Protein AF-A0A845ZPK6-F1 (afdb_monomer)

Radius of gyration: 21.04 Å; Cα contacts (8 Å, |Δi|>4): 522; chains: 1; bounding box: 52×57×60 Å

Sequence (314 aa):
VNDLKNRFNIPNIYIHIGDADALSLKVPEEQSRHGHYQPMGLFSKYDQLLTRHQTKGRQLPYLASGGYELRQGAQGGDLPADDDLSVLANKIDMKVRRIISKVDPRAPYFPEPNTLIKYEALLKNPTDPNSGLKNRLFGIKGGEGRELMKNVLGGLRGDLKEYAFFKPKAAIATSTAGGGERLKARPLPNYNPREKQLILRRNIPPNILRSALRKVLTSAQSHAHPRGWITQVGMGLGLDWYGVQQIYQQQVNNSGNAEIRKVLNDLLPNFNQGRPRRITNAQRGLVERMAQSTITAIESFLAELEQIIIKKAQ

Mean predicted aligned error: 7.23 Å

Solvent-accessible surface area (backbone atoms only — not comparable to full-atom values): 16953 Å² total; per-residue (Å²): 105,70,63,56,27,68,76,66,72,44,92,75,59,69,48,72,38,71,41,88,34,45,74,40,61,48,23,71,62,53,72,40,101,80,72,53,69,56,84,38,48,40,66,64,46,47,50,54,55,50,49,59,33,47,79,67,76,40,66,75,46,38,32,44,21,17,42,65,40,68,34,40,37,88,74,78,34,64,37,60,79,80,48,60,55,24,40,50,26,40,53,45,20,52,50,35,39,38,51,31,16,73,77,42,41,57,25,34,79,51,48,53,48,31,28,34,32,26,52,48,46,47,24,67,40,60,89,40,92,84,40,58,67,48,82,74,51,54,47,74,72,101,42,24,45,50,37,30,50,47,66,51,52,68,82,62,82,78,74,54,61,47,37,22,50,56,42,67,81,47,13,24,38,34,26,58,91,27,60,37,51,37,38,44,30,65,80,80,78,88,71,53,77,70,56,26,56,34,30,75,70,73,48,67,52,66,69,57,54,39,52,53,52,46,30,32,34,63,16,42,94,32,52,48,14,57,51,40,45,37,51,32,39,12,60,43,68,73,46,41,50,39,66,44,41,53,48,39,51,53,46,40,71,67,45,88,48,68,59,57,30,51,49,49,62,75,49,45,70,84,66,91,77,54,79,81,62,82,74,46,72,70,57,48,55,50,52,45,53,42,37,46,53,40,53,54,54,56,60,73,43,46,68,59,52,51,49,53,55,38,63,72,54,109

Secondary structure (DSSP, 8-state):
-HHHHHHHT-S--EEEEP-TT--BSBPPPPBPTTS-B---BHHHHHHHHHHHHHTTTPPPPSEEE--EE--BGGGT-SB-TT-HHHHHHHHHHHHHHHHHHHH-TTSSPPPGGGEEEEGGGGBSSTT-TTSPBPS--S-SSTTHHHHHHHHHHTT--S-GGGTEEE-GGG-EE--TTTTGGGGPPPPPPPPPHHHHHHHHTT---HHHHHHHHHHHHTSTT-TTSTTHHHHHHHHHHT--HHHHHHHHHHHHHH-S-HHHHHHHHHHS------------HHHHHHHHHHHHHHHHHHHTTHHHHHHHHHHHH-

pLDDT: mean 83.05, std 11.74, range [48.53, 97.0]

Nearest PDB structures (foldseek):
  3bp9-assembly4_Y  TM=2.704E-01  e=9.711E+00  Murine leukemia virus

Structure (mmCIF, N/CA/C/O backbone):
data_AF-A0A845ZPK6-F1
#
_entry.id   AF-A0A845ZPK6-F1
#
loop_
_atom_site.group_PDB
_atom_site.id
_atom_site.type_symbol
_atom_site.label_atom_id
_atom_site.label_alt_id
_atom_site.label_comp_id
_atom_site.label_asym_id
_atom_site.label_entity_id
_atom_site.label_seq_id
_atom_site.pdbx_PDB_ins_code
_atom_site.Cartn_x
_atom_site.Cartn_y
_atom_site.Cartn_z
_atom_site.occupancy
_atom_site.B_iso_or_equiv
_atom_site.auth_seq_id
_atom_site.auth_comp_id
_atom_site.auth_asym_id
_atom_site.auth_atom_id
_atom_site.pdbx_PDB_model_num
ATOM 1 N N . VAL A 1 1 ? -28.082 -6.453 18.516 1.00 70.25 1 VAL A N 1
ATOM 2 C CA . VAL A 1 1 ? -26.690 -6.914 18.760 1.00 70.25 1 VAL A CA 1
ATOM 3 C C . VAL A 1 1 ? -26.568 -7.697 20.057 1.00 70.25 1 VAL A C 1
ATOM 5 O O . VAL A 1 1 ? -26.164 -8.845 19.978 1.00 70.25 1 VAL A O 1
ATOM 8 N N . ASN A 1 2 ? -26.954 -7.142 21.213 1.00 74.12 2 ASN A N 1
ATOM 9 C CA . ASN A 1 2 ? -26.917 -7.884 22.487 1.00 74.12 2 ASN A CA 1
ATOM 10 C C . ASN A 1 2 ? -27.756 -9.172 22.444 1.00 74.12 2 ASN A C 1
ATOM 12 O O . ASN A 1 2 ? -27.282 -10.212 22.878 1.00 74.12 2 ASN A O 1
ATOM 16 N N . ASP A 1 3 ? -28.928 -9.127 21.806 1.00 80.06 3 ASP A N 1
ATOM 17 C CA . ASP A 1 3 ? -29.729 -10.326 21.529 1.00 80.06 3 ASP A CA 1
ATOM 18 C C . ASP A 1 3 ? -28.948 -11.395 20.740 1.00 80.06 3 ASP A C 1
ATOM 20 O O . ASP A 1 3 ? -28.842 -12.530 21.183 1.00 80.06 3 ASP A O 1
ATOM 24 N N . LEU A 1 4 ? -28.287 -11.021 19.635 1.00 77.50 4 LEU A N 1
ATOM 25 C CA . LEU A 1 4 ? -27.451 -11.942 18.849 1.00 77.50 4 LEU A CA 1
ATOM 26 C C . LEU A 1 4 ? -26.288 -12.523 19.666 1.00 77.50 4 LEU A C 1
ATOM 28 O O . LEU A 1 4 ? -26.021 -13.720 19.578 1.00 77.50 4 LEU A O 1
ATOM 32 N N . LYS A 1 5 ? -25.602 -11.695 20.467 1.00 79.38 5 LYS A N 1
ATOM 33 C CA . LYS A 1 5 ? -24.510 -12.158 21.337 1.00 79.38 5 LYS A CA 1
ATOM 34 C C . LYS A 1 5 ? -25.004 -13.198 22.336 1.00 79.38 5 LYS A C 1
ATOM 36 O O . LYS A 1 5 ? -24.368 -14.235 22.474 1.00 79.38 5 LYS A O 1
ATOM 41 N N . ASN A 1 6 ? -26.140 -12.936 22.977 1.00 80.12 6 ASN A N 1
ATOM 42 C CA . ASN A 1 6 ? -26.716 -13.818 23.988 1.00 80.12 6 ASN A CA 1
ATOM 43 C C . ASN A 1 6 ? -27.273 -15.102 23.364 1.00 80.12 6 ASN A C 1
ATOM 45 O O . ASN A 1 6 ? -27.004 -16.194 23.853 1.00 80.12 6 ASN A O 1
ATOM 49 N N . ARG A 1 7 ? -28.003 -14.982 22.251 1.00 83.25 7 ARG A N 1
ATOM 50 C CA . ARG A 1 7 ? -28.668 -16.099 21.573 1.00 83.25 7 ARG A CA 1
ATOM 51 C C . ARG A 1 7 ? -27.691 -17.087 20.939 1.00 83.25 7 ARG A C 1
ATOM 53 O O . ARG A 1 7 ? -27.973 -18.279 20.915 1.00 83.25 7 ARG A O 1
ATOM 60 N N . PHE A 1 8 ? -26.565 -16.599 20.424 1.00 79.88 8 PHE A N 1
ATOM 61 C CA . PHE A 1 8 ? -25.584 -17.420 19.706 1.00 79.88 8 PHE A CA 1
ATOM 62 C C . PHE A 1 8 ? -24.245 -17.561 20.440 1.00 79.88 8 PHE A C 1
ATOM 64 O O . PHE A 1 8 ? -23.306 -18.127 19.886 1.00 79.88 8 PHE A O 1
ATOM 71 N N . ASN A 1 9 ? -24.141 -17.042 21.669 1.00 79.69 9 ASN A N 1
ATOM 72 C CA . ASN A 1 9 ? -22.907 -17.005 22.458 1.00 79.69 9 ASN A CA 1
ATOM 73 C C . ASN A 1 9 ? -21.705 -16.433 21.670 1.00 79.69 9 ASN A C 1
ATOM 75 O O . ASN A 1 9 ? -20.596 -16.967 21.706 1.00 79.69 9 ASN A O 1
ATOM 79 N N . ILE A 1 10 ? -21.936 -15.358 20.904 1.00 77.94 10 ILE A N 1
ATOM 80 C CA . ILE A 1 10 ? -20.910 -14.733 20.055 1.00 77.94 10 ILE A CA 1
ATOM 81 C C . ILE A 1 10 ? -20.218 -13.619 20.853 1.00 77.94 10 ILE A C 1
ATOM 83 O O . ILE A 1 10 ? -20.828 -12.574 21.094 1.00 77.94 10 ILE A O 1
ATOM 87 N N . PRO A 1 11 ? -18.934 -13.769 21.231 1.00 75.00 11 PRO A N 1
ATOM 88 C CA . PRO A 1 11 ? -18.263 -12.800 22.097 1.00 75.00 11 PRO A CA 1
ATOM 89 C C . PRO A 1 11 ? -17.943 -11.484 21.376 1.00 75.00 11 PRO A C 1
ATOM 91 O O . PRO A 1 11 ? -17.911 -10.421 21.996 1.00 75.00 11 PRO A O 1
ATOM 94 N N . ASN A 1 12 ? -17.714 -11.533 20.059 1.00 84.19 12 ASN A N 1
ATOM 95 C CA . ASN A 1 12 ? -17.314 -10.378 19.260 1.00 84.19 12 ASN A CA 1
ATOM 96 C C . ASN A 1 12 ? -18.072 -10.356 17.937 1.00 84.19 12 ASN A C 1
ATOM 98 O O . ASN A 1 12 ? -18.095 -11.351 17.220 1.00 84.19 12 ASN A O 1
ATOM 102 N N . ILE A 1 13 ? -18.641 -9.201 17.603 1.00 88.25 13 ILE A N 1
ATOM 103 C CA . ILE A 1 13 ? -19.344 -8.987 16.340 1.00 88.25 13 ILE A CA 1
ATOM 104 C C . ILE A 1 13 ? -18.558 -7.967 15.530 1.00 88.25 13 ILE A C 1
ATOM 106 O O . ILE A 1 13 ? -18.196 -6.902 16.036 1.00 88.25 13 ILE A O 1
ATOM 110 N N . TYR A 1 14 ? -18.312 -8.304 14.270 1.00 91.06 14 TYR A N 1
ATOM 111 C CA . TYR A 1 14 ? -17.697 -7.410 13.305 1.00 91.06 14 TYR A CA 1
ATOM 112 C C . TYR A 1 14 ? -18.669 -7.118 12.173 1.00 91.06 14 TYR A C 1
ATOM 114 O O . TYR A 1 14 ? -19.384 -8.002 11.707 1.00 91.06 14 TYR A O 1
ATOM 122 N N . ILE A 1 15 ? -18.661 -5.870 11.727 1.00 89.31 15 ILE A N 1
ATOM 123 C CA . ILE A 1 15 ? -19.363 -5.414 10.537 1.00 89.31 15 ILE A CA 1
ATOM 124 C C . ILE A 1 15 ? -18.332 -5.329 9.422 1.00 89.31 15 ILE A C 1
ATOM 126 O O . ILE A 1 15 ? -17.343 -4.609 9.546 1.00 89.31 15 ILE A O 1
ATOM 130 N N . HIS A 1 16 ? -18.549 -6.085 8.352 1.00 88.75 16 HIS A N 1
ATOM 131 C CA . HIS A 1 16 ? -17.761 -5.967 7.136 1.00 88.75 16 HIS A CA 1
ATOM 132 C C . HIS A 1 16 ? -18.385 -4.908 6.234 1.00 88.75 16 HIS A C 1
ATOM 134 O O . HIS A 1 16 ? -19.573 -4.984 5.923 1.00 88.75 16 HIS A O 1
ATOM 140 N N . ILE A 1 17 ? -17.582 -3.942 5.808 1.00 83.25 17 ILE A N 1
ATOM 141 C CA . ILE A 1 17 ? -17.983 -2.993 4.780 1.00 83.25 17 ILE A CA 1
ATOM 142 C C . ILE A 1 17 ? -17.624 -3.608 3.435 1.00 83.25 17 ILE A C 1
ATOM 144 O O . ILE A 1 17 ? -16.481 -3.991 3.200 1.00 83.25 17 ILE A O 1
ATOM 148 N N . GLY A 1 18 ? -18.640 -3.756 2.593 1.00 72.56 18 GLY A N 1
ATOM 149 C CA . GLY A 1 18 ? -18.492 -4.067 1.179 1.00 72.56 18 GLY A CA 1
ATOM 150 C C . GLY A 1 18 ? -18.673 -2.801 0.344 1.00 72.56 18 GLY A C 1
ATOM 151 O O . GLY A 1 18 ? -19.276 -1.835 0.801 1.00 72.56 18 GLY A O 1
ATOM 152 N N . ASP A 1 19 ? -18.190 -2.845 -0.887 1.00 68.75 19 ASP A N 1
ATOM 153 C CA . ASP A 1 19 ? -18.478 -1.880 -1.950 1.00 68.75 19 ASP A CA 1
ATOM 154 C C . ASP A 1 19 ? -18.757 -2.695 -3.225 1.00 68.75 19 ASP A C 1
ATOM 156 O O . ASP A 1 19 ? -18.334 -3.853 -3.317 1.00 68.75 19 ASP A O 1
ATOM 160 N N . ALA A 1 20 ? -19.453 -2.114 -4.201 1.00 63.03 20 ALA A N 1
ATOM 161 C CA . ALA A 1 20 ? -19.720 -2.720 -5.508 1.00 63.03 20 ALA A CA 1
ATOM 162 C C . ALA A 1 20 ? -18.426 -3.122 -6.246 1.00 63.03 20 ALA A C 1
ATOM 164 O O . ALA A 1 20 ? -18.434 -4.014 -7.092 1.00 63.03 20 ALA A O 1
ATOM 165 N N . ASP A 1 21 ? -17.308 -2.504 -5.861 1.00 61.50 21 ASP A N 1
ATOM 166 C CA . ASP A 1 21 ? -15.952 -2.786 -6.324 1.00 61.50 21 ASP A CA 1
ATOM 167 C C . ASP A 1 21 ? -15.441 -4.205 -5.929 1.00 61.50 21 ASP A C 1
ATOM 169 O O . ASP A 1 21 ? -14.482 -4.721 -6.519 1.00 61.50 21 ASP A O 1
ATOM 173 N N . ALA A 1 22 ? -16.078 -4.877 -4.956 1.00 64.88 22 ALA A N 1
ATOM 174 C CA . ALA A 1 22 ? -15.781 -6.260 -4.569 1.00 64.88 22 ALA A CA 1
ATOM 175 C C . ALA A 1 22 ? -16.461 -7.278 -5.497 1.00 64.88 22 ALA A C 1
ATOM 177 O O . ALA A 1 22 ? -17.652 -7.554 -5.377 1.00 64.88 22 ALA A O 1
ATOM 178 N N . LEU A 1 23 ? -15.687 -7.936 -6.361 1.00 61.81 23 LEU A N 1
ATOM 179 C CA . LEU A 1 23 ? -16.217 -8.997 -7.229 1.00 61.81 23 LEU A CA 1
ATOM 180 C C . LEU A 1 23 ? -16.515 -10.304 -6.503 1.00 61.81 23 LEU A C 1
ATOM 182 O O . LEU A 1 23 ? -17.356 -11.099 -6.918 1.00 61.81 23 LEU A O 1
ATOM 186 N N . SER A 1 24 ? -15.691 -10.609 -5.507 1.00 67.75 24 SER A N 1
ATOM 187 C CA . SER A 1 24 ? -15.631 -11.937 -4.930 1.00 67.75 24 SER A CA 1
ATOM 188 C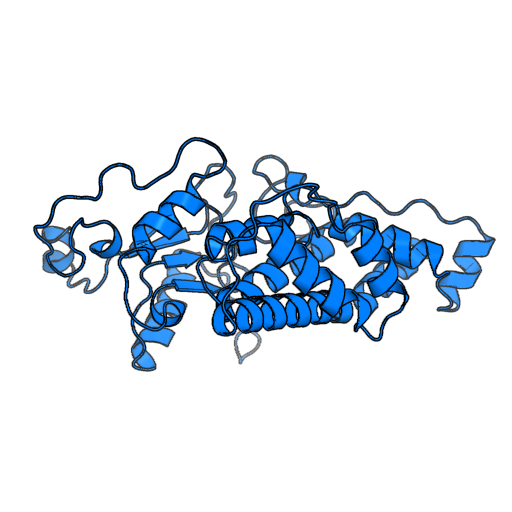 C . SER A 1 24 ? -15.125 -11.852 -3.511 1.00 67.75 24 SER A C 1
ATOM 190 O O . SER A 1 24 ? -14.054 -11.311 -3.248 1.00 67.75 24 SER A O 1
ATOM 192 N N . LEU A 1 25 ? -15.857 -12.489 -2.605 1.00 75.50 25 LEU A N 1
ATOM 193 C CA . LEU A 1 25 ? -15.409 -12.712 -1.236 1.00 75.50 25 LEU A CA 1
ATOM 194 C C . LEU A 1 25 ? -14.426 -13.896 -1.150 1.00 75.50 25 LEU A C 1
ATOM 196 O O . LEU A 1 25 ? -14.210 -14.431 -0.068 1.00 75.50 25 LEU A O 1
ATOM 200 N N . LYS A 1 26 ? -13.839 -14.348 -2.269 1.00 73.44 26 LYS A N 1
ATOM 201 C CA . LYS A 1 26 ? -12.739 -15.323 -2.266 1.00 73.44 26 LYS A CA 1
ATOM 202 C C . LYS A 1 26 ? -11.418 -14.612 -2.001 1.00 73.44 26 LYS A C 1
ATOM 204 O O . LYS A 1 26 ? -11.021 -13.729 -2.767 1.00 73.44 26 LYS A O 1
ATOM 209 N N . VAL A 1 27 ? -10.710 -15.065 -0.973 1.00 73.25 27 VAL A N 1
ATOM 210 C CA . VAL A 1 27 ? -9.337 -14.628 -0.684 1.00 73.25 27 VAL A CA 1
ATOM 211 C C . VAL A 1 27 ? -8.317 -15.513 -1.415 1.00 73.25 27 VAL A C 1
ATOM 213 O O . VAL A 1 27 ? -8.675 -16.614 -1.841 1.00 73.25 27 VAL A O 1
ATOM 216 N N . PRO A 1 28 ? -7.056 -15.068 -1.565 1.00 66.31 28 PRO A N 1
ATOM 217 C CA . PRO A 1 28 ? -5.994 -15.861 -2.173 1.00 66.31 28 PRO A CA 1
ATOM 218 C C . PRO A 1 28 ? -5.822 -17.205 -1.479 1.00 66.31 28 PRO A C 1
ATOM 220 O O . PRO A 1 28 ? -5.850 -17.295 -0.245 1.00 66.31 28 PRO A O 1
ATOM 223 N N . GLU A 1 29 ? -5.621 -18.247 -2.280 1.00 63.72 29 GLU A N 1
ATOM 224 C CA . GLU A 1 29 ? -5.327 -19.576 -1.766 1.00 63.72 29 GLU A CA 1
ATOM 225 C C . GLU A 1 29 ? -3.949 -19.553 -1.094 1.00 63.72 29 GLU A C 1
ATOM 227 O O . GLU A 1 29 ? -2.938 -19.200 -1.701 1.00 63.72 29 GLU A O 1
ATOM 232 N N . GLU A 1 30 ? -3.890 -19.911 0.187 1.00 57.06 30 GLU A N 1
ATOM 233 C CA . GLU A 1 30 ? -2.611 -20.166 0.843 1.00 57.06 30 GLU A CA 1
ATOM 234 C C . GLU A 1 30 ? -2.288 -21.650 0.692 1.00 57.06 30 GLU A C 1
ATOM 236 O O . GLU A 1 30 ? -3.121 -22.494 1.028 1.00 57.06 30 GLU A O 1
ATOM 241 N N . GLN A 1 31 ? -1.064 -21.970 0.254 1.00 50.81 31 GLN A N 1
ATOM 242 C CA . GLN A 1 31 ? -0.532 -23.320 0.430 1.00 50.81 31 GLN A CA 1
ATOM 243 C C . GLN A 1 31 ? -0.667 -23.691 1.904 1.00 50.81 31 GLN A C 1
ATOM 245 O O . GLN A 1 31 ? -0.095 -23.030 2.782 1.00 50.81 31 GLN A O 1
ATOM 250 N N . SER A 1 32 ? -1.422 -24.750 2.195 1.00 53.09 32 SER A N 1
ATOM 251 C CA . SER A 1 32 ? -1.327 -25.366 3.510 1.00 53.09 32 SER A CA 1
ATOM 252 C C . SER A 1 32 ? 0.100 -25.879 3.715 1.00 53.09 32 SER A C 1
ATOM 254 O O . SER A 1 32 ? 0.830 -26.161 2.762 1.00 53.09 32 SER A O 1
ATOM 256 N N . ARG A 1 33 ? 0.500 -26.064 4.978 1.00 50.22 33 ARG A N 1
ATOM 257 C CA . ARG A 1 33 ? 1.786 -26.694 5.331 1.00 50.22 33 ARG A CA 1
ATOM 258 C C . ARG A 1 33 ? 1.960 -28.108 4.745 1.00 50.22 33 ARG A C 1
ATOM 260 O O . ARG A 1 33 ? 3.050 -28.655 4.838 1.00 50.22 33 ARG A O 1
ATOM 267 N N . HIS A 1 34 ? 0.909 -28.681 4.155 1.00 54.69 34 HIS A N 1
ATOM 268 C CA . HIS A 1 34 ? 0.877 -30.015 3.558 1.00 54.69 34 HIS A CA 1
ATOM 269 C C . HIS A 1 34 ? 0.594 -29.986 2.046 1.00 54.69 34 HIS A C 1
ATOM 271 O O . HIS A 1 34 ? 0.178 -30.987 1.482 1.00 54.69 34 HIS A O 1
ATOM 277 N N . GLY A 1 35 ? 0.787 -28.843 1.377 1.00 49.97 35 GLY A N 1
ATOM 278 C CA . GLY A 1 35 ? 0.703 -28.740 -0.086 1.00 49.97 35 GLY A CA 1
ATOM 279 C C . GLY A 1 35 ? -0.714 -28.692 -0.669 1.00 49.97 35 GLY A C 1
ATOM 280 O O . GLY A 1 35 ? -0.871 -28.381 -1.845 1.00 49.97 35 GLY A O 1
ATOM 281 N N . HIS A 1 36 ? -1.758 -28.918 0.132 1.00 48.53 36 HIS A N 1
ATOM 282 C CA . HIS A 1 36 ? -3.141 -28.740 -0.311 1.00 48.53 36 HIS A CA 1
ATOM 283 C C . HIS A 1 36 ? -3.535 -27.261 -0.283 1.00 48.53 36 HIS A C 1
ATOM 285 O O . HIS A 1 36 ? -3.403 -26.602 0.754 1.00 48.53 36 HIS A O 1
ATOM 291 N N . TYR A 1 37 ? -4.027 -26.750 -1.407 1.00 55.56 37 TYR A N 1
ATOM 292 C CA . TYR A 1 37 ? -4.671 -25.445 -1.499 1.00 55.56 37 TYR A CA 1
ATOM 293 C C . TYR A 1 37 ? -6.155 -25.621 -1.182 1.00 55.56 37 TYR A C 1
ATOM 295 O O . TYR A 1 37 ? -6.816 -26.490 -1.745 1.00 55.56 37 TYR A O 1
ATOM 303 N N . GLN A 1 38 ? -6.673 -24.835 -0.243 1.00 56.75 38 GLN A N 1
ATOM 304 C CA . GLN A 1 38 ? -8.101 -24.801 0.061 1.00 56.75 38 GLN A CA 1
ATOM 305 C C . GLN A 1 38 ? -8.572 -23.362 -0.151 1.00 56.75 38 GLN A C 1
ATOM 307 O O . GLN A 1 38 ? -8.114 -22.474 0.582 1.00 56.75 38 GLN A O 1
ATOM 312 N N . PRO A 1 39 ? -9.441 -23.096 -1.143 1.00 57.91 39 PRO A N 1
ATOM 313 C CA . PRO A 1 39 ? -10.023 -21.776 -1.300 1.00 57.91 39 PRO A CA 1
ATOM 314 C C . PRO A 1 39 ? -10.799 -21.421 -0.033 1.00 57.91 39 PRO A C 1
ATOM 316 O O . PRO A 1 39 ? -11.630 -22.186 0.453 1.00 57.91 39 PRO A O 1
ATOM 319 N N . MET A 1 40 ? -10.508 -20.248 0.521 1.00 71.44 40 MET A N 1
ATOM 320 C CA . MET A 1 40 ? -11.168 -19.747 1.720 1.00 71.44 40 MET A CA 1
ATOM 321 C C . MET A 1 40 ? -12.093 -18.583 1.374 1.00 71.44 40 MET A C 1
ATOM 323 O O . MET A 1 40 ? -11.741 -17.696 0.593 1.00 71.44 40 MET A O 1
ATOM 327 N N . GLY A 1 41 ? -13.268 -18.559 2.000 1.00 81.00 41 GLY A N 1
ATOM 328 C CA . GLY A 1 41 ? -14.107 -17.365 2.029 1.00 81.00 41 GLY A CA 1
ATOM 329 C C . GLY A 1 41 ? -13.482 -16.272 2.902 1.00 81.00 41 GLY A C 1
ATOM 330 O O . GLY A 1 41 ? -12.777 -16.558 3.873 1.00 81.00 41 GLY A O 1
ATOM 331 N N . LEU A 1 42 ? -13.765 -15.014 2.571 1.00 85.50 42 LEU A N 1
ATOM 332 C CA . LEU A 1 42 ? -13.269 -13.822 3.256 1.00 85.50 42 LEU A CA 1
ATOM 333 C C . LEU A 1 42 ? -13.522 -13.868 4.759 1.00 85.50 42 LEU A C 1
ATOM 335 O O . LEU A 1 42 ? -12.602 -13.664 5.549 1.00 85.50 42 LEU A O 1
ATOM 339 N N . PHE A 1 43 ? -14.754 -14.185 5.155 1.00 87.62 43 PHE A N 1
ATOM 340 C CA . PHE A 1 43 ? -15.139 -14.217 6.563 1.00 87.62 43 PHE A CA 1
ATOM 341 C C . PHE A 1 43 ? -14.378 -15.300 7.325 1.00 87.62 43 PHE A C 1
ATOM 343 O O . PHE A 1 43 ? -13.732 -14.990 8.319 1.00 87.62 43 PHE A O 1
ATOM 350 N N . SER A 1 44 ? -14.283 -16.515 6.774 1.00 86.38 44 SER A N 1
ATOM 351 C CA . SER A 1 44 ? -13.457 -17.580 7.355 1.00 86.38 44 SER A CA 1
ATOM 352 C C . SER A 1 44 ? -11.984 -17.173 7.472 1.00 86.38 44 SER A C 1
ATOM 354 O O . SER A 1 44 ? -11.291 -17.571 8.411 1.00 86.38 44 SER A O 1
ATOM 356 N N . LYS A 1 45 ? -11.474 -16.370 6.528 1.00 87.06 45 LYS A N 1
ATOM 357 C CA . LYS A 1 45 ? -10.102 -15.861 6.595 1.00 87.06 45 LYS A CA 1
ATOM 358 C C . LYS A 1 45 ? -9.920 -14.865 7.731 1.00 87.06 45 LYS A C 1
ATOM 360 O O . LYS A 1 45 ? -8.920 -14.940 8.449 1.00 87.06 45 LYS A O 1
ATOM 365 N N . TYR A 1 46 ? -10.863 -13.946 7.901 1.00 89.31 46 TYR A N 1
ATOM 366 C CA . TYR A 1 46 ? -10.839 -13.010 9.013 1.00 89.31 46 TYR A CA 1
ATOM 367 C C . TYR A 1 46 ? -11.009 -13.705 10.354 1.00 89.31 46 TYR A C 1
ATOM 369 O O . TYR A 1 46 ? -10.225 -13.406 11.252 1.00 89.31 46 TYR A O 1
ATOM 377 N N . ASP A 1 47 ? -11.901 -14.688 10.463 1.00 89.06 47 ASP A N 1
ATOM 378 C CA . ASP A 1 47 ? -12.047 -15.506 11.667 1.00 89.06 47 ASP A CA 1
ATOM 379 C C . ASP A 1 47 ? -10.705 -16.132 12.049 1.00 89.06 47 ASP A C 1
ATOM 381 O O . ASP A 1 47 ? -10.214 -15.918 13.155 1.00 89.06 47 ASP A O 1
ATOM 385 N N . GLN A 1 48 ? -10.006 -16.775 11.105 1.00 87.94 48 GLN A N 1
ATOM 386 C CA . GLN A 1 48 ? -8.666 -17.311 11.367 1.00 87.94 48 GLN A CA 1
ATOM 387 C C . GLN A 1 48 ? -7.658 -16.241 11.815 1.00 87.94 48 GLN A C 1
ATOM 389 O O . GLN A 1 48 ? -6.818 -16.503 12.682 1.00 87.94 48 GLN A O 1
ATOM 394 N N . LEU A 1 49 ? -7.673 -15.048 11.212 1.00 88.06 49 LEU A N 1
ATOM 395 C CA . LEU A 1 49 ? -6.760 -13.964 11.589 1.00 88.06 49 LEU A CA 1
ATOM 396 C C . LEU A 1 49 ? -7.057 -13.430 12.997 1.00 88.06 49 LEU A C 1
ATOM 398 O O . LEU A 1 49 ? -6.112 -13.187 13.754 1.00 88.06 49 LEU A O 1
ATOM 402 N N . LEU A 1 50 ? -8.336 -13.275 13.338 1.00 89.25 50 LEU A N 1
ATOM 403 C CA . LEU A 1 50 ? -8.814 -12.803 14.635 1.00 89.25 50 LEU A CA 1
ATOM 404 C C . LEU A 1 50 ? -8.557 -13.847 15.726 1.00 89.25 50 LEU A C 1
ATOM 406 O O . LEU A 1 50 ? -7.952 -13.505 16.742 1.00 89.25 50 LEU A O 1
ATOM 410 N N . THR A 1 51 ? -8.870 -15.125 15.485 1.00 88.81 51 THR A N 1
ATOM 411 C CA . THR A 1 51 ? -8.525 -16.234 16.389 1.00 88.81 51 THR A CA 1
ATOM 412 C C . THR A 1 51 ? -7.025 -16.259 16.655 1.00 88.81 51 THR A C 1
ATOM 414 O O . THR A 1 51 ? -6.613 -16.278 17.808 1.00 88.81 51 THR A O 1
ATOM 417 N N . ARG A 1 52 ? -6.179 -16.149 15.620 1.00 86.25 52 ARG A N 1
ATOM 418 C CA . ARG A 1 52 ? -4.714 -16.088 15.797 1.00 86.25 52 ARG A CA 1
ATOM 419 C C . ARG A 1 52 ? -4.238 -14.869 16.593 1.00 86.25 52 ARG A C 1
ATOM 421 O O . ARG A 1 52 ? -3.136 -14.914 17.137 1.00 86.25 52 ARG A O 1
ATOM 428 N N . HIS A 1 53 ? -4.970 -13.752 16.591 1.00 87.06 53 HIS A N 1
ATOM 429 C CA . HIS A 1 53 ? -4.666 -12.608 17.464 1.00 87.06 53 HIS A CA 1
ATOM 430 C C . HIS A 1 53 ? -5.045 -12.917 18.907 1.00 87.06 53 HIS A C 1
ATOM 432 O O . HIS A 1 53 ? -4.203 -12.772 19.793 1.00 87.06 53 HIS A O 1
ATOM 438 N N . GLN A 1 54 ? -6.252 -13.433 19.116 1.00 86.50 54 GLN A N 1
ATOM 439 C CA . GLN A 1 54 ? -6.758 -13.786 20.435 1.00 86.50 54 GLN A CA 1
ATOM 440 C C . GLN A 1 54 ? -5.915 -14.875 21.113 1.00 86.50 54 GLN A C 1
ATOM 442 O O . GLN A 1 54 ? -5.520 -14.707 22.261 1.00 86.50 54 GLN A O 1
ATOM 447 N N . THR A 1 55 ? -5.538 -15.946 20.404 1.00 87.88 55 THR A N 1
ATOM 448 C CA . THR A 1 55 ? -4.701 -17.033 20.956 1.00 87.88 55 THR A CA 1
ATOM 449 C C . THR A 1 55 ? -3.293 -16.575 21.333 1.00 87.88 55 THR A C 1
ATOM 451 O O . THR A 1 55 ? -2.597 -17.265 22.066 1.00 87.88 55 THR A O 1
ATOM 454 N N . LYS A 1 56 ? -2.843 -15.426 20.817 1.00 88.31 56 LYS A N 1
ATOM 455 C CA . LYS A 1 56 ? -1.565 -14.802 21.185 1.00 88.31 56 LYS A CA 1
ATOM 456 C C . LYS A 1 56 ? -1.706 -13.796 22.331 1.00 88.31 56 LYS A C 1
ATOM 458 O O . LYS A 1 56 ? -0.777 -13.029 22.557 1.00 88.31 56 LYS A O 1
ATOM 463 N N . GLY A 1 57 ? -2.866 -13.747 22.989 1.00 84.38 57 GLY A N 1
ATOM 464 C CA . GLY A 1 57 ? -3.158 -12.792 24.058 1.00 84.38 57 GLY A CA 1
ATOM 465 C C . GLY A 1 57 ? -3.204 -11.339 23.585 1.00 84.38 57 GLY A C 1
ATOM 466 O O . GLY A 1 57 ? -3.014 -10.434 24.388 1.00 84.38 57 GLY A O 1
ATOM 467 N N . ARG A 1 58 ? -3.402 -11.093 22.282 1.00 85.50 58 ARG A N 1
ATOM 468 C CA . ARG A 1 58 ? -3.435 -9.733 21.733 1.00 85.50 58 ARG A CA 1
ATOM 469 C C . ARG A 1 58 ? -4.849 -9.179 21.756 1.00 85.50 58 ARG A C 1
ATOM 471 O O . ARG A 1 58 ? -5.809 -9.913 21.516 1.00 85.50 58 ARG A O 1
ATOM 478 N N . GLN A 1 59 ? -4.945 -7.865 21.934 1.00 85.25 59 GLN A N 1
ATOM 479 C CA . GLN A 1 59 ? -6.186 -7.133 21.736 1.00 85.25 59 GLN A CA 1
ATOM 480 C C . GLN A 1 59 ? -6.754 -7.414 20.338 1.00 85.25 59 GLN A C 1
ATOM 482 O O . GLN A 1 59 ? -6.038 -7.423 19.330 1.00 85.25 59 GLN A O 1
ATOM 487 N N . LEU A 1 60 ? -8.060 -7.666 20.290 1.00 89.31 60 LEU A N 1
ATOM 488 C CA . LEU A 1 60 ? -8.778 -7.795 19.033 1.00 89.31 60 LEU A CA 1
ATOM 489 C C . LEU A 1 60 ? -8.921 -6.411 18.378 1.00 89.31 60 LEU A C 1
ATOM 491 O O . LEU A 1 60 ? -9.310 -5.457 19.063 1.00 89.31 60 LEU A O 1
ATOM 495 N N . PRO A 1 61 ? -8.636 -6.293 17.070 1.00 90.75 61 PRO A N 1
ATOM 496 C CA . PRO A 1 61 ? -8.626 -5.009 16.391 1.00 90.75 61 PRO A CA 1
ATOM 497 C C . PRO A 1 61 ? -10.026 -4.394 16.357 1.00 90.75 61 PRO A C 1
ATOM 499 O O . PRO A 1 61 ? -11.029 -5.081 16.200 1.00 90.75 61 PRO A O 1
ATOM 502 N N . TYR A 1 62 ? -10.094 -3.074 16.437 1.00 91.62 62 TYR A N 1
ATOM 503 C CA . TYR A 1 62 ? -11.291 -2.308 16.110 1.00 91.62 62 TYR A CA 1
ATOM 504 C C . TYR A 1 62 ? -11.458 -2.132 14.605 1.00 91.62 62 TYR A C 1
ATOM 506 O O . TYR A 1 62 ? -12.591 -2.055 14.139 1.00 91.62 62 TYR A O 1
ATOM 514 N N . LEU A 1 63 ? -10.353 -2.125 13.851 1.00 91.12 63 LEU A N 1
ATOM 515 C CA . LEU A 1 63 ? -10.356 -2.104 12.390 1.00 91.12 63 LEU A CA 1
ATOM 516 C C . LEU A 1 63 ? -9.417 -3.147 11.794 1.00 91.12 63 LEU A C 1
ATOM 518 O O . LEU A 1 63 ? -8.252 -3.255 12.177 1.00 91.12 63 LEU A O 1
ATOM 522 N N . ALA A 1 64 ? -9.890 -3.869 10.790 1.00 91.19 64 ALA A N 1
ATOM 523 C CA . ALA A 1 64 ? -9.088 -4.851 10.080 1.00 91.19 64 ALA A CA 1
ATOM 524 C C . ALA A 1 64 ? -9.371 -4.786 8.582 1.00 91.19 64 ALA A C 1
ATOM 526 O O . ALA A 1 64 ? -10.483 -5.068 8.153 1.00 91.19 64 ALA A O 1
ATOM 527 N N . SER A 1 65 ? -8.357 -4.481 7.774 1.00 90.38 65 SER A N 1
ATOM 528 C CA . SER A 1 65 ? -8.500 -4.448 6.316 1.00 90.38 65 SER A CA 1
ATOM 529 C C . SER A 1 65 ? -7.588 -5.451 5.624 1.00 90.38 65 SER A C 1
ATOM 531 O O . SER A 1 65 ? -6.421 -5.602 5.994 1.00 90.38 65 SER A O 1
ATOM 533 N N . GLY A 1 66 ? -8.105 -6.103 4.588 1.00 87.75 66 GLY A N 1
ATOM 534 C CA . GLY A 1 66 ? -7.364 -7.033 3.745 1.00 87.75 66 GLY A CA 1
ATOM 535 C C . GLY A 1 66 ? -6.803 -6.371 2.494 1.00 87.75 66 GLY A C 1
ATOM 536 O O . GLY A 1 66 ? -5.755 -6.787 2.010 1.00 87.75 66 GLY A O 1
ATOM 537 N N . GLY A 1 67 ? -7.438 -5.295 2.024 1.00 86.12 67 GLY A N 1
ATOM 538 C CA . GLY A 1 67 ? -7.107 -4.663 0.751 1.00 86.12 67 GLY A CA 1
ATOM 539 C C . GLY A 1 67 ? -7.648 -5.434 -0.450 1.00 86.12 67 GLY A C 1
ATOM 540 O O . GLY A 1 67 ? -8.602 -6.201 -0.320 1.00 86.12 67 GLY A O 1
ATOM 541 N N . TYR A 1 68 ? -7.016 -5.257 -1.605 1.00 82.44 68 TYR A N 1
ATOM 542 C CA . TYR A 1 68 ? -7.390 -5.968 -2.825 1.00 82.44 68 TYR A CA 1
ATOM 543 C C . TYR A 1 68 ? -6.180 -6.520 -3.539 1.00 82.44 68 TYR A C 1
ATOM 545 O O . TYR A 1 68 ? -5.070 -6.007 -3.404 1.00 82.44 68 TYR A O 1
ATOM 553 N N . GLU A 1 69 ? -6.437 -7.507 -4.374 1.00 81.75 69 GLU A N 1
ATOM 554 C CA . GLU A 1 69 ? -5.456 -8.077 -5.269 1.00 81.75 69 GLU A CA 1
ATOM 555 C C . GLU A 1 69 ? -6.003 -8.108 -6.692 1.00 81.75 69 GLU A C 1
ATOM 557 O O . GLU A 1 69 ? -7.124 -8.571 -6.922 1.00 81.75 69 GLU A O 1
ATOM 562 N N . LEU A 1 70 ? -5.194 -7.615 -7.631 1.00 80.88 70 LEU A N 1
ATOM 563 C CA . LEU A 1 70 ? -5.411 -7.843 -9.055 1.00 80.88 70 LEU A CA 1
ATOM 564 C C . LEU A 1 70 ? -4.866 -9.220 -9.415 1.00 80.88 70 LEU A C 1
ATOM 566 O O . LEU A 1 70 ? -3.731 -9.543 -9.057 1.00 80.88 70 LEU A O 1
ATOM 570 N N . ARG A 1 71 ? -5.653 -10.021 -10.136 1.00 74.75 71 ARG A N 1
ATOM 571 C CA . ARG A 1 71 ? -5.263 -11.386 -10.505 1.00 74.75 71 ARG A CA 1
ATOM 572 C C . ARG A 1 71 ? -5.209 -11.538 -12.016 1.00 74.75 71 ARG A C 1
ATOM 574 O O . ARG A 1 71 ? -6.035 -10.996 -12.742 1.00 74.75 71 ARG A O 1
ATOM 581 N N . GLN A 1 72 ? -4.260 -12.336 -12.489 1.00 73.69 72 GLN A N 1
ATOM 582 C CA . GLN A 1 72 ? -4.197 -12.707 -13.902 1.00 73.69 72 GLN A CA 1
ATOM 583 C C . GLN A 1 72 ? -5.323 -13.679 -14.243 1.00 73.69 72 GLN A C 1
ATOM 585 O O . GLN A 1 72 ? -5.674 -14.531 -13.428 1.00 73.69 72 GLN A O 1
ATOM 590 N N . GLY A 1 73 ? -5.840 -13.612 -15.468 1.00 66.06 73 GLY A N 1
ATOM 591 C CA . GLY A 1 73 ? -6.924 -14.476 -15.940 1.00 66.06 73 GLY A CA 1
ATOM 592 C C . GLY A 1 73 ? -6.612 -15.967 -15.783 1.00 66.06 73 GLY A C 1
ATOM 593 O O . GLY A 1 73 ? -7.473 -16.732 -15.362 1.00 66.06 73 GLY A O 1
ATOM 594 N N . ALA A 1 74 ? -5.351 -16.373 -15.983 1.00 60.97 74 ALA A N 1
ATOM 595 C CA . ALA A 1 74 ? -4.898 -17.751 -15.753 1.00 60.97 74 ALA A CA 1
ATOM 596 C C . ALA A 1 74 ? -5.009 -18.211 -14.281 1.00 60.97 74 ALA A C 1
ATOM 598 O O . ALA A 1 74 ? -5.100 -19.403 -14.014 1.00 60.97 74 ALA A O 1
ATOM 599 N N . GLN A 1 75 ? -5.033 -17.278 -13.325 1.00 63.84 75 GLN A N 1
ATOM 600 C CA . GLN A 1 75 ? -5.237 -17.525 -11.890 1.00 63.84 75 GLN A CA 1
ATOM 601 C C . GLN A 1 75 ? -6.707 -17.311 -11.474 1.00 63.84 75 GLN A C 1
ATOM 603 O O . GLN A 1 75 ? -6.998 -17.030 -10.309 1.00 63.84 75 GLN A O 1
ATOM 608 N N . GLY A 1 76 ? -7.639 -17.387 -12.434 1.00 59.84 76 GLY A N 1
ATOM 609 C CA . GLY A 1 76 ? -9.058 -17.088 -12.219 1.00 59.84 76 GLY A CA 1
ATOM 610 C C . GLY A 1 76 ? -9.316 -15.612 -11.902 1.00 59.84 76 GLY A C 1
ATOM 611 O O . GLY A 1 76 ? -10.217 -15.301 -11.122 1.00 59.84 76 GLY A O 1
ATOM 612 N N . GLY A 1 77 ? -8.462 -14.729 -12.426 1.00 65.25 77 GLY A N 1
ATOM 613 C CA . GLY A 1 77 ? -8.473 -13.290 -12.188 1.00 65.25 77 GLY A CA 1
ATOM 614 C C . GLY A 1 77 ? -9.184 -12.452 -13.247 1.00 65.25 77 GLY A C 1
ATOM 615 O O . GLY A 1 77 ? -9.821 -12.971 -14.158 1.00 65.25 77 GLY A O 1
ATOM 616 N N . ASP A 1 78 ? -9.062 -11.138 -13.097 1.00 67.69 78 ASP A N 1
ATOM 617 C CA . ASP A 1 78 ? -9.759 -10.092 -13.849 1.00 67.69 78 ASP A CA 1
ATOM 618 C C . ASP A 1 78 ? -8.891 -9.412 -14.923 1.00 67.69 78 ASP A C 1
ATOM 620 O O . ASP A 1 78 ? -9.410 -8.685 -15.774 1.00 67.69 78 ASP A O 1
ATOM 624 N N . LEU A 1 79 ? -7.577 -9.651 -14.906 1.00 73.75 79 LEU A N 1
ATOM 625 C CA . LEU A 1 79 ? -6.640 -9.105 -15.884 1.00 73.75 79 LEU A CA 1
ATOM 626 C C . LEU A 1 79 ? -6.343 -10.081 -17.035 1.00 73.75 79 LEU A C 1
ATOM 628 O O . LEU A 1 79 ? -6.335 -11.297 -16.826 1.00 73.75 79 LEU A O 1
ATOM 632 N N . PRO A 1 80 ? -5.995 -9.583 -18.236 1.00 72.94 80 PRO A N 1
ATOM 633 C CA . PRO A 1 80 ? -5.389 -10.404 -19.282 1.00 72.94 80 PRO A CA 1
ATOM 634 C C . PRO A 1 80 ? -4.163 -11.184 -18.778 1.00 72.94 80 PRO A C 1
ATOM 636 O O . PRO A 1 80 ? -3.459 -10.750 -17.862 1.00 72.94 80 PRO A O 1
ATOM 639 N N . ALA A 1 81 ? -3.890 -12.341 -19.386 1.00 67.94 81 ALA A N 1
ATOM 640 C CA . ALA A 1 81 ? -2.797 -13.230 -18.975 1.00 67.94 81 ALA A CA 1
ATOM 641 C C . ALA A 1 81 ? -1.391 -12.598 -19.092 1.00 67.94 81 ALA A C 1
ATOM 643 O O . ALA A 1 81 ? -0.441 -13.116 -18.511 1.00 67.94 81 ALA A O 1
ATOM 644 N N . ASP A 1 82 ? -1.250 -11.490 -19.821 1.00 69.69 82 ASP A N 1
ATOM 645 C CA . ASP A 1 82 ? -0.002 -10.770 -20.076 1.00 69.69 82 ASP A CA 1
ATOM 646 C C . ASP A 1 82 ? 0.129 -9.432 -19.317 1.00 69.69 82 ASP A C 1
ATOM 648 O O . ASP A 1 82 ? 1.100 -8.701 -19.524 1.00 69.69 82 ASP A O 1
ATOM 652 N N . ASP A 1 83 ? -0.782 -9.108 -18.392 1.00 84.69 83 ASP A N 1
ATOM 653 C CA . ASP A 1 83 ? -0.754 -7.836 -17.645 1.00 84.69 83 ASP A CA 1
ATOM 654 C C . ASP A 1 83 ? 0.144 -7.883 -16.383 1.00 84.69 83 ASP A C 1
ATOM 656 O O . ASP A 1 83 ? -0.242 -7.493 -15.277 1.00 84.69 83 ASP A O 1
ATOM 660 N N . ASP A 1 84 ? 1.375 -8.388 -16.540 1.00 88.81 84 ASP A N 1
ATOM 661 C CA . ASP A 1 84 ? 2.345 -8.572 -15.444 1.00 88.81 84 ASP A CA 1
ATOM 662 C C . ASP A 1 84 ? 2.678 -7.245 -14.725 1.00 88.81 84 ASP A C 1
ATOM 664 O O . ASP A 1 84 ? 2.937 -7.214 -13.518 1.00 88.81 84 ASP A O 1
ATOM 668 N N . LEU A 1 85 ? 2.660 -6.121 -15.455 1.00 90.31 85 LEU A N 1
ATOM 669 C CA . LEU A 1 85 ? 3.032 -4.811 -14.916 1.00 90.31 85 LEU A CA 1
ATOM 670 C C . LEU A 1 85 ? 1.976 -4.259 -13.945 1.00 90.31 85 LEU 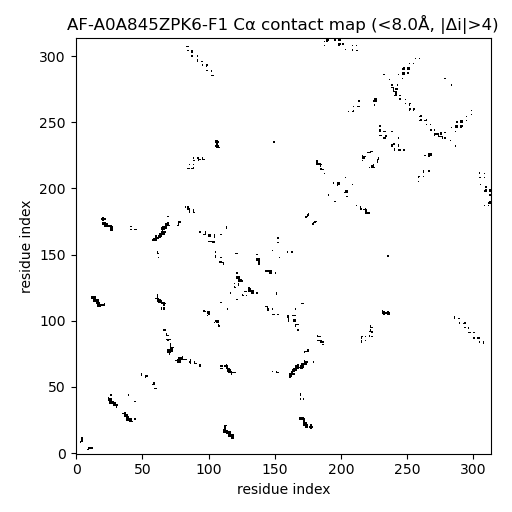A C 1
ATOM 672 O O . LEU A 1 85 ? 2.338 -3.654 -12.933 1.00 90.31 85 LEU A O 1
ATOM 676 N N . SER A 1 86 ? 0.687 -4.479 -14.223 1.00 88.38 86 SER A N 1
ATOM 677 C CA . SER A 1 86 ? -0.409 -4.067 -13.333 1.00 88.38 86 SER A CA 1
ATOM 678 C C . SER A 1 86 ? -0.451 -4.918 -12.067 1.00 88.38 86 SER A C 1
ATOM 680 O O . SER A 1 86 ? -0.626 -4.391 -10.966 1.00 88.38 86 SER A O 1
ATOM 682 N N . VAL A 1 87 ? -0.192 -6.223 -12.197 1.00 87.75 87 VAL A N 1
ATOM 683 C CA . VAL A 1 87 ? -0.021 -7.120 -11.044 1.00 87.75 87 VAL A CA 1
ATOM 684 C C . VAL A 1 87 ? 1.129 -6.635 -10.161 1.00 87.75 87 VAL A C 1
ATOM 686 O O . VAL A 1 87 ? 0.968 -6.510 -8.945 1.00 87.75 87 VAL A O 1
ATOM 689 N N . LEU A 1 88 ? 2.276 -6.288 -10.756 1.00 90.50 88 LEU A N 1
ATOM 690 C CA . LEU A 1 88 ? 3.401 -5.732 -10.008 1.00 90.50 88 LEU A CA 1
ATOM 691 C C . LEU A 1 88 ? 3.028 -4.414 -9.310 1.00 90.50 88 LEU A C 1
ATOM 693 O O . LEU A 1 88 ? 3.340 -4.238 -8.133 1.00 90.50 88 LEU A O 1
ATOM 697 N N . ALA A 1 89 ? 2.313 -3.507 -9.982 1.00 89.88 89 ALA A N 1
ATOM 698 C CA . ALA A 1 89 ? 1.855 -2.254 -9.379 1.00 89.88 89 ALA A CA 1
ATOM 699 C C . ALA A 1 89 ? 0.958 -2.479 -8.150 1.00 89.88 89 ALA A C 1
ATOM 701 O O . ALA A 1 89 ? 1.168 -1.838 -7.114 1.00 89.88 89 ALA A O 1
ATOM 702 N N . ASN A 1 90 ? 0.013 -3.423 -8.223 1.00 88.56 90 ASN A N 1
ATOM 703 C CA . ASN A 1 90 ? -0.818 -3.811 -7.083 1.00 88.56 90 ASN A CA 1
ATOM 704 C C . ASN A 1 90 ? 0.010 -4.450 -5.950 1.00 88.56 90 ASN A C 1
ATOM 706 O O . ASN A 1 90 ? -0.173 -4.082 -4.787 1.00 88.56 90 ASN A O 1
ATOM 710 N N . LYS A 1 91 ? 0.980 -5.324 -6.257 1.00 89.75 91 LYS A N 1
ATOM 711 C CA . LYS A 1 91 ? 1.890 -5.895 -5.243 1.00 89.75 91 LYS A CA 1
ATOM 712 C C . LYS A 1 91 ? 2.656 -4.811 -4.483 1.00 89.75 91 LYS A C 1
ATOM 714 O O . LYS A 1 91 ? 2.763 -4.885 -3.253 1.00 89.75 91 LYS A O 1
ATOM 719 N N . ILE A 1 92 ? 3.173 -3.800 -5.189 1.00 90.62 92 ILE A N 1
ATOM 720 C CA . ILE A 1 92 ? 3.865 -2.671 -4.555 1.00 90.62 92 ILE A CA 1
ATOM 721 C C . ILE A 1 92 ? 2.887 -1.879 -3.681 1.00 90.62 92 ILE A C 1
ATOM 723 O O . ILE A 1 92 ? 3.182 -1.684 -2.503 1.00 90.62 92 ILE A O 1
ATOM 727 N N . ASP A 1 93 ? 1.717 -1.488 -4.199 1.00 89.06 93 ASP A N 1
ATOM 728 C CA . ASP A 1 93 ? 0.671 -0.776 -3.439 1.00 89.06 93 ASP A CA 1
ATOM 729 C C . ASP A 1 93 ? 0.345 -1.483 -2.112 1.00 89.06 93 ASP A C 1
ATOM 731 O O . ASP A 1 93 ? 0.455 -0.895 -1.029 1.00 89.06 93 ASP A O 1
ATOM 735 N N . MET A 1 94 ? 0.049 -2.782 -2.181 1.00 88.62 94 MET A N 1
ATOM 736 C CA . MET A 1 94 ? -0.307 -3.603 -1.025 1.00 88.62 94 MET A CA 1
ATOM 737 C C . MET A 1 94 ? 0.845 -3.731 -0.023 1.00 88.62 94 MET A C 1
ATOM 739 O O . MET A 1 94 ? 0.626 -3.709 1.198 1.00 88.62 94 MET A O 1
ATOM 743 N N . LYS A 1 95 ? 2.091 -3.832 -0.508 1.00 90.94 95 LYS A N 1
ATOM 744 C CA . LYS A 1 95 ? 3.282 -3.872 0.351 1.00 90.94 95 LYS A CA 1
ATOM 745 C C . LYS A 1 95 ? 3.506 -2.536 1.055 1.00 90.94 95 LYS A C 1
ATOM 747 O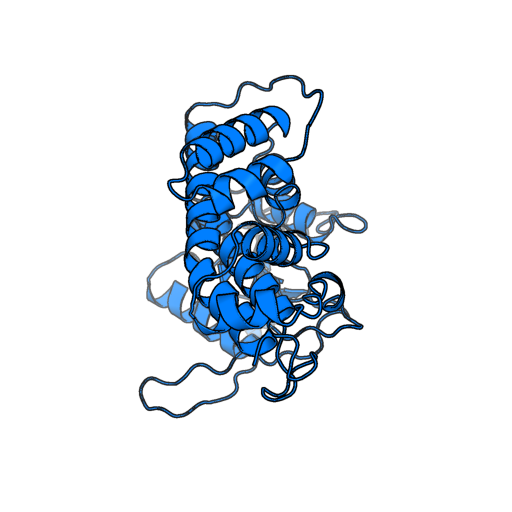 O . LYS A 1 95 ? 3.761 -2.546 2.261 1.00 90.94 95 LYS A O 1
ATOM 752 N N . VAL A 1 96 ? 3.351 -1.413 0.351 1.00 90.00 96 VAL A N 1
ATOM 753 C CA . VAL A 1 96 ? 3.469 -0.066 0.928 1.00 90.00 96 VAL A CA 1
ATOM 754 C C . VAL A 1 96 ? 2.418 0.145 2.011 1.00 90.00 96 VAL A C 1
ATOM 756 O O . VAL A 1 96 ? 2.787 0.464 3.142 1.00 90.00 96 VAL A O 1
ATOM 759 N N . ARG A 1 97 ? 1.138 -0.144 1.735 1.00 89.06 97 ARG A N 1
ATOM 760 C CA . ARG A 1 97 ? 0.053 -0.057 2.734 1.00 89.06 97 ARG A CA 1
ATOM 761 C C . ARG A 1 97 ? 0.355 -0.865 3.990 1.00 89.06 97 ARG A C 1
ATOM 763 O O . ARG A 1 97 ? 0.237 -0.350 5.100 1.00 89.06 97 ARG A O 1
ATOM 770 N N . ARG A 1 98 ? 0.805 -2.114 3.830 1.00 90.06 98 ARG A N 1
ATOM 771 C CA . ARG A 1 98 ? 1.186 -2.986 4.953 1.00 90.06 98 ARG A CA 1
ATOM 772 C C . ARG A 1 98 ? 2.352 -2.422 5.765 1.00 90.06 98 ARG A C 1
ATOM 774 O O . ARG A 1 98 ? 2.414 -2.627 6.976 1.00 90.06 98 ARG A O 1
ATOM 781 N N . ILE A 1 99 ? 3.322 -1.797 5.110 1.00 89.50 99 ILE A N 1
ATOM 782 C CA . ILE A 1 99 ? 4.492 -1.221 5.773 1.00 89.50 99 ILE A CA 1
ATOM 783 C C . ILE A 1 99 ? 4.085 -0.010 6.601 1.00 89.50 99 ILE A C 1
ATOM 785 O O . ILE A 1 99 ? 4.341 0.009 7.805 1.00 89.50 99 ILE A O 1
ATOM 789 N N . ILE A 1 100 ? 3.391 0.953 5.996 1.00 88.62 100 ILE A N 1
ATOM 790 C CA . ILE A 1 100 ? 2.973 2.162 6.708 1.00 88.62 100 ILE A CA 1
ATOM 791 C C . ILE A 1 100 ? 1.986 1.819 7.830 1.00 88.62 100 ILE A C 1
ATOM 793 O O . ILE A 1 100 ? 2.143 2.338 8.932 1.00 88.62 100 ILE A O 1
ATOM 797 N N . SER A 1 101 ? 1.090 0.838 7.631 1.00 88.19 101 SER A N 1
ATOM 798 C CA . SER A 1 101 ? 0.162 0.376 8.674 1.00 88.19 101 SER A CA 1
ATOM 799 C C . SER A 1 101 ? 0.870 -0.195 9.904 1.00 88.19 101 SER A C 1
ATOM 801 O O . SER A 1 101 ? 0.345 -0.126 11.010 1.00 88.19 101 SER A O 1
ATOM 803 N N . LYS A 1 102 ? 2.042 -0.823 9.726 1.00 88.62 102 LYS A N 1
ATOM 804 C CA . LYS A 1 102 ? 2.853 -1.347 10.838 1.00 88.62 102 LYS A CA 1
ATOM 805 C C . LYS A 1 102 ? 3.562 -0.236 11.606 1.00 88.62 102 LYS A C 1
ATOM 807 O O . LYS A 1 102 ? 3.940 -0.450 12.759 1.00 88.62 102 LYS A O 1
ATOM 812 N N . VAL A 1 103 ? 3.806 0.911 10.974 1.00 88.44 103 VAL A N 1
ATOM 813 C CA . VAL A 1 103 ? 4.426 2.061 11.635 1.00 88.44 103 VAL A CA 1
ATOM 814 C C . VAL A 1 103 ? 3.370 2.879 12.369 1.00 88.44 103 VAL A C 1
ATOM 816 O O . VAL A 1 103 ? 3.565 3.142 13.552 1.00 88.44 103 VAL A O 1
ATOM 819 N N . ASP A 1 104 ? 2.258 3.204 11.708 1.00 87.06 104 ASP A N 1
ATOM 820 C CA . ASP A 1 104 ? 1.064 3.802 12.307 1.00 87.06 104 ASP A CA 1
ATOM 821 C C . ASP A 1 104 ? -0.173 3.423 11.470 1.00 87.06 104 ASP A C 1
ATOM 823 O O . ASP A 1 104 ? -0.220 3.724 10.272 1.00 87.06 104 ASP A O 1
ATOM 827 N N . PRO A 1 105 ? -1.187 2.765 12.052 1.00 85.62 105 PRO A N 1
ATOM 828 C CA . PRO A 1 105 ? -2.331 2.284 11.293 1.00 85.62 105 PRO A CA 1
ATOM 829 C C . PRO A 1 105 ? -3.279 3.390 10.827 1.00 85.62 105 PRO A C 1
ATOM 831 O O . PRO A 1 105 ? -4.162 3.079 10.043 1.00 85.62 105 PRO A O 1
ATOM 834 N N . ARG A 1 106 ? -3.102 4.656 11.238 1.00 84.25 106 ARG A N 1
ATOM 835 C CA . ARG A 1 106 ? -3.867 5.801 10.706 1.00 84.25 106 ARG A CA 1
ATOM 836 C C . ARG A 1 106 ? -3.367 6.279 9.342 1.00 84.25 106 ARG A C 1
ATOM 838 O O . ARG A 1 106 ? -4.089 6.975 8.638 1.00 84.25 106 ARG A O 1
ATOM 845 N N . ALA A 1 107 ? -2.116 5.963 9.009 1.00 82.81 107 ALA A N 1
ATOM 846 C CA . ALA A 1 107 ? -1.435 6.439 7.810 1.00 82.81 107 ALA A CA 1
ATOM 847 C C . ALA A 1 107 ? -1.878 5.783 6.484 1.00 82.81 107 ALA A C 1
ATOM 849 O O . ALA A 1 107 ? -1.936 6.499 5.487 1.00 82.81 107 ALA A O 1
ATOM 850 N N . PRO A 1 108 ? -2.157 4.468 6.390 1.00 82.38 108 PRO A N 1
ATOM 851 C CA . PRO A 1 108 ? -2.728 3.896 5.168 1.00 82.38 108 PRO A CA 1
ATOM 852 C C . PRO A 1 108 ? -4.210 4.250 5.026 1.00 82.38 108 PRO A C 1
ATOM 854 O O . PRO A 1 108 ? -4.938 4.246 6.008 1.00 82.38 108 PRO A O 1
ATOM 857 N N . TYR A 1 109 ? -4.704 4.431 3.802 1.00 75.50 109 TYR A N 1
ATOM 858 C CA . TYR A 1 109 ? -6.142 4.301 3.550 1.00 75.50 109 TYR A CA 1
ATOM 859 C C . TYR A 1 109 ? -6.527 2.816 3.628 1.00 75.50 109 TYR A C 1
ATOM 861 O O . TYR A 1 109 ? -5.904 1.978 2.961 1.00 75.50 109 TYR A O 1
ATOM 869 N N . PHE A 1 110 ? -7.533 2.479 4.433 1.00 80.38 110 PHE A N 1
ATOM 870 C CA . PHE A 1 110 ? -8.168 1.163 4.406 1.00 80.38 110 PHE A CA 1
ATOM 871 C C . PHE A 1 110 ? -9.274 1.183 3.351 1.00 80.38 110 PHE A C 1
ATOM 873 O O . PHE A 1 110 ? -10.189 1.997 3.465 1.00 80.38 110 PHE A O 1
ATOM 880 N N . PRO A 1 111 ? -9.174 0.358 2.299 1.00 74.50 111 PRO A N 1
ATOM 881 C CA . PRO A 1 111 ? -10.189 0.347 1.267 1.00 74.50 111 PRO A CA 1
ATOM 882 C C . PRO A 1 111 ? -11.522 -0.195 1.775 1.00 74.50 111 PRO A C 1
ATOM 884 O O . PRO A 1 111 ? -11.581 -1.197 2.491 1.00 74.50 111 PRO A O 1
ATOM 887 N N . GLU A 1 112 ? -12.586 0.481 1.364 1.00 68.50 112 GLU A N 1
ATOM 888 C CA . GLU A 1 112 ? -13.958 0.239 1.805 1.00 68.50 112 GLU A CA 1
ATOM 889 C C . GLU A 1 112 ? -14.468 -1.193 1.593 1.00 68.50 112 GLU A C 1
ATOM 891 O O . GLU A 1 112 ? -14.889 -1.771 2.586 1.00 68.50 112 GLU A O 1
ATOM 896 N N . PRO A 1 113 ? -14.352 -1.842 0.422 1.00 71.25 113 PRO A N 1
ATOM 897 C CA . PRO A 1 113 ? -14.904 -3.189 0.195 1.00 71.25 113 PRO A CA 1
ATOM 898 C C . PRO A 1 113 ? -14.221 -4.331 0.942 1.00 71.25 113 PRO A C 1
ATOM 900 O O . PRO A 1 113 ? -14.577 -5.491 0.732 1.00 71.25 113 PRO A O 1
ATOM 903 N N . ASN A 1 114 ? -13.211 -4.040 1.757 1.00 84.50 114 ASN A N 1
ATOM 904 C CA . ASN A 1 114 ? -12.546 -5.068 2.535 1.00 84.50 114 ASN A CA 1
ATOM 905 C C . ASN A 1 114 ? -12.056 -4.549 3.883 1.00 84.50 114 ASN A C 1
ATOM 907 O O . ASN A 1 114 ? -10.892 -4.738 4.253 1.00 84.50 114 ASN A O 1
ATOM 911 N N . THR A 1 115 ? -12.945 -3.858 4.597 1.00 88.38 115 THR A N 1
ATOM 912 C CA . THR A 1 115 ? -12.692 -3.346 5.944 1.00 88.38 115 THR A CA 1
ATOM 913 C C . THR A 1 115 ? -13.706 -3.923 6.927 1.00 88.38 115 THR A C 1
ATOM 915 O O . THR A 1 115 ? -14.907 -3.706 6.801 1.00 88.38 115 THR A O 1
ATOM 918 N N . LEU A 1 116 ? -13.223 -4.628 7.953 1.00 91.12 116 LEU A N 1
ATOM 919 C CA . LEU A 1 116 ? -14.018 -5.009 9.116 1.00 91.12 116 LEU A CA 1
ATOM 920 C C . LEU A 1 116 ? -13.880 -3.974 10.215 1.00 91.12 116 LEU A C 1
ATOM 922 O O . LEU A 1 116 ? -12.776 -3.524 10.533 1.00 91.12 116 LEU A O 1
ATOM 926 N N . ILE A 1 117 ? -15.009 -3.697 10.852 1.00 91.12 117 ILE A N 1
ATOM 927 C CA . ILE A 1 117 ? -15.111 -2.851 12.026 1.00 91.12 117 ILE A CA 1
ATOM 928 C C . ILE A 1 117 ? -15.696 -3.669 13.162 1.00 91.12 117 ILE A C 1
ATOM 930 O O . ILE A 1 117 ? -16.754 -4.280 13.019 1.00 91.12 117 ILE A O 1
ATOM 934 N N . LYS A 1 118 ? -15.031 -3.664 14.311 1.00 91.81 118 LYS A N 1
ATOM 935 C CA . LYS A 1 118 ? -15.599 -4.235 15.530 1.00 91.81 118 LYS A CA 1
ATOM 936 C C . LYS A 1 118 ? -16.799 -3.391 15.969 1.00 91.81 118 LYS A C 1
ATOM 938 O O . LYS A 1 118 ? -16.669 -2.173 16.054 1.00 91.81 118 LYS A O 1
ATOM 943 N N . TYR A 1 119 ? -17.945 -4.006 16.266 1.00 89.25 119 TYR A N 1
ATOM 944 C CA . TYR A 1 119 ? -19.184 -3.282 16.587 1.00 89.25 119 TYR A CA 1
ATOM 945 C C . TYR A 1 119 ? -19.002 -2.228 17.693 1.00 89.25 119 TYR A C 1
ATOM 947 O O . TYR A 1 119 ? -19.454 -1.096 17.547 1.00 89.25 119 TYR A O 1
ATOM 955 N N . GLU A 1 120 ? -18.279 -2.562 18.762 1.00 88.38 120 GLU A N 1
ATOM 956 C CA . GLU A 1 120 ? -18.007 -1.662 19.890 1.00 88.38 120 GLU A CA 1
ATOM 957 C C . GLU A 1 120 ? -17.315 -0.362 19.452 1.00 88.38 120 GLU A C 1
ATOM 959 O O . GLU A 1 120 ? -17.541 0.702 20.023 1.00 88.38 120 GLU A O 1
ATOM 964 N N . ALA A 1 121 ? -16.514 -0.408 18.386 1.00 88.81 121 ALA A N 1
ATOM 965 C CA . ALA A 1 121 ? -15.820 0.761 17.861 1.00 88.81 121 ALA A CA 1
ATOM 966 C C . ALA A 1 121 ? -16.763 1.804 17.228 1.00 88.81 121 ALA A C 1
ATOM 968 O O . ALA A 1 121 ? -16.361 2.957 17.021 1.00 88.81 121 ALA A O 1
ATOM 969 N N . LEU A 1 122 ? -18.005 1.408 16.934 1.00 88.12 122 LEU A N 1
ATOM 970 C CA . LEU A 1 122 ? -19.056 2.249 16.360 1.00 88.12 122 LEU A CA 1
ATOM 971 C C . LEU A 1 122 ? -19.861 3.004 17.420 1.00 88.12 122 LEU A C 1
ATOM 973 O O . LEU A 1 122 ? -20.606 3.918 17.072 1.00 88.12 122 LEU A O 1
ATOM 977 N N . LEU A 1 123 ? -19.715 2.646 18.696 1.00 86.31 123 LEU A N 1
ATOM 978 C CA . LEU A 1 123 ? -20.421 3.272 19.812 1.00 86.31 123 LEU A CA 1
ATOM 979 C C . LEU A 1 123 ? -19.739 4.581 20.221 1.00 86.31 123 LEU A C 1
ATOM 981 O O . LEU A 1 123 ? -18.513 4.689 20.157 1.00 86.31 123 LEU A O 1
ATOM 985 N N . LYS A 1 124 ? -20.507 5.580 20.676 1.00 84.56 124 LYS A N 1
ATOM 986 C CA . LYS A 1 124 ? -19.953 6.844 21.201 1.00 84.56 124 LYS A CA 1
ATOM 987 C C . LYS A 1 124 ? -18.972 6.586 22.345 1.00 84.56 124 LYS A C 1
ATOM 989 O O . LYS A 1 124 ? -17.921 7.221 22.383 1.00 84.56 124 LYS A O 1
ATOM 994 N N . ASN A 1 125 ? -19.285 5.627 23.215 1.00 83.88 125 ASN A N 1
ATOM 995 C CA . ASN A 1 125 ? -18.363 5.072 24.195 1.00 83.88 125 ASN A CA 1
ATOM 996 C C . ASN A 1 125 ? -18.126 3.569 23.922 1.00 83.88 125 ASN A C 1
ATOM 998 O O . ASN A 1 125 ? -19.014 2.768 24.202 1.00 83.88 125 ASN A O 1
ATOM 1002 N N . PRO A 1 126 ? -16.943 3.161 23.418 1.00 78.62 126 PRO A N 1
ATOM 1003 C CA . PRO A 1 126 ? -16.654 1.762 23.088 1.00 78.62 126 PRO A CA 1
ATOM 1004 C C . PRO A 1 126 ? -16.690 0.780 24.265 1.00 78.62 126 PRO A C 1
ATOM 1006 O O . PRO A 1 126 ? -16.737 -0.426 24.036 1.00 78.62 126 PRO A O 1
ATOM 1009 N N . THR A 1 127 ? -16.629 1.265 25.509 1.00 80.62 127 THR A N 1
ATOM 1010 C CA . THR A 1 127 ? -16.719 0.416 26.708 1.00 80.62 127 THR A CA 1
ATOM 1011 C C . THR A 1 127 ? -18.144 0.269 27.237 1.00 80.62 127 THR A C 1
ATOM 1013 O O . THR A 1 127 ? -18.377 -0.576 28.097 1.00 80.62 127 THR A O 1
ATOM 1016 N N . ASP A 1 128 ? -19.093 1.056 26.724 1.00 82.31 128 ASP A N 1
ATOM 1017 C CA . ASP A 1 128 ? -20.494 1.028 27.133 1.00 82.31 128 ASP A CA 1
ATOM 1018 C C . ASP A 1 128 ? -21.372 0.509 25.980 1.00 82.31 128 ASP A C 1
ATOM 1020 O O . ASP A 1 128 ? -21.621 1.241 25.017 1.00 82.31 128 ASP A O 1
ATOM 1024 N N . PRO A 1 129 ? -21.881 -0.734 26.062 1.00 76.19 129 PRO A N 1
ATOM 1025 C CA . PRO A 1 129 ? -22.695 -1.336 25.009 1.00 76.19 129 PRO A CA 1
ATOM 1026 C C . PRO A 1 129 ? -24.065 -0.666 24.819 1.00 76.19 129 PRO A C 1
ATOM 1028 O O . PRO A 1 129 ? -24.703 -0.909 23.794 1.00 76.19 129 PRO A O 1
ATOM 1031 N N . ASN A 1 130 ? -24.518 0.154 25.776 1.00 82.50 130 ASN A N 1
ATOM 1032 C CA . ASN A 1 130 ? -25.770 0.912 25.690 1.00 82.50 130 ASN A CA 1
ATOM 1033 C C . ASN A 1 130 ? -25.566 2.312 25.097 1.00 82.50 130 ASN A C 1
ATOM 1035 O O . ASN A 1 130 ? -26.534 3.024 24.823 1.00 82.50 130 ASN A O 1
ATOM 1039 N N . SER A 1 131 ? -24.313 2.715 24.877 1.00 84.88 131 SER A N 1
ATOM 1040 C CA . SER A 1 131 ? -23.991 3.989 24.257 1.00 84.88 131 SER A CA 1
ATOM 1041 C C . SER A 1 131 ? -24.522 4.040 22.823 1.00 84.88 131 SER A C 1
ATOM 1043 O O . SER A 1 131 ? -24.384 3.088 22.057 1.00 84.88 131 SER A O 1
ATOM 1045 N N . GLY A 1 132 ? -25.120 5.167 22.428 1.00 83.81 132 GLY A N 1
ATOM 1046 C CA . GLY A 1 132 ? -25.602 5.347 21.057 1.00 83.81 132 GLY A CA 1
ATOM 1047 C C . GLY A 1 132 ? -24.473 5.263 20.020 1.00 83.81 132 GLY A C 1
ATOM 1048 O O . GLY A 1 132 ? -23.305 5.498 20.335 1.00 83.81 132 GLY A O 1
ATOM 1049 N N . LEU A 1 133 ? -24.816 4.979 18.761 1.00 86.12 133 LEU A N 1
ATOM 1050 C CA . LEU A 1 133 ? -23.846 4.971 17.661 1.00 86.12 133 LEU A CA 1
ATOM 1051 C C . LEU A 1 133 ? -23.223 6.361 17.445 1.00 86.12 133 LEU A C 1
ATOM 1053 O O . LEU A 1 133 ? -23.846 7.402 17.685 1.00 86.12 133 LEU A O 1
ATOM 1057 N N . LYS A 1 134 ? -21.974 6.381 16.976 1.00 85.19 134 LYS A N 1
ATOM 1058 C CA . LYS A 1 134 ? -21.298 7.602 16.530 1.00 85.19 134 LYS A CA 1
ATOM 1059 C C . LYS A 1 134 ? -22.062 8.197 15.346 1.00 85.19 134 LYS A C 1
ATOM 1061 O O . LYS A 1 134 ? -22.323 7.520 14.354 1.00 85.19 134 LYS A O 1
ATOM 1066 N N . ASN A 1 135 ? -22.377 9.486 15.430 1.00 77.00 135 ASN A N 1
ATOM 1067 C CA . ASN A 1 135 ? -22.957 10.217 14.307 1.00 77.00 135 ASN A CA 1
ATOM 1068 C C . ASN A 1 135 ? -21.871 10.422 13.237 1.00 77.00 135 ASN A C 1
ATOM 1070 O O . ASN A 1 135 ? -20.773 10.856 13.577 1.00 77.00 135 ASN A O 1
ATOM 1074 N N . ARG A 1 136 ? -22.191 10.154 11.960 1.00 76.56 136 ARG A N 1
ATOM 1075 C CA . ARG A 1 136 ? -21.281 10.285 10.798 1.00 76.56 136 ARG A CA 1
ATOM 1076 C C . ARG A 1 136 ? -20.033 9.399 10.881 1.00 76.56 136 ARG A C 1
ATOM 1078 O O . ARG A 1 136 ? -18.917 9.893 10.976 1.00 76.56 136 ARG A O 1
ATOM 1085 N N . LEU A 1 137 ? -20.234 8.081 10.829 1.00 78.62 137 LEU A N 1
ATOM 1086 C CA . LEU A 1 137 ? -19.142 7.099 10.777 1.00 78.62 137 LEU A CA 1
ATOM 1087 C C . LEU A 1 137 ? -18.282 7.261 9.523 1.00 78.62 137 LEU A C 1
ATOM 1089 O O . LEU A 1 137 ? -17.058 7.307 9.625 1.00 78.62 137 LEU A O 1
ATOM 1093 N N . PHE A 1 138 ? -18.940 7.379 8.375 1.00 78.31 138 PHE A N 1
ATOM 1094 C CA . PHE A 1 138 ? -18.314 7.562 7.076 1.00 78.31 138 PHE A CA 1
ATOM 1095 C C . PHE A 1 138 ? -18.206 9.046 6.729 1.00 78.31 138 PHE A C 1
ATOM 1097 O O . PHE A 1 138 ? -19.001 9.876 7.181 1.00 78.31 138 PHE A O 1
ATOM 1104 N N . GLY A 1 139 ? -17.191 9.365 5.932 1.00 70.69 139 GLY A N 1
ATOM 1105 C CA . GLY A 1 139 ? -17.041 10.667 5.291 1.00 70.69 139 GLY A CA 1
ATOM 1106 C C . GLY A 1 139 ? -18.061 10.880 4.169 1.00 70.69 139 GLY A C 1
ATOM 1107 O O . GLY A 1 139 ? -19.097 10.232 4.114 1.00 70.69 139 GLY A O 1
ATOM 1108 N N . ILE A 1 140 ? -17.761 11.811 3.267 1.00 69.38 140 ILE A N 1
ATOM 1109 C CA . ILE A 1 140 ? -18.553 12.055 2.057 1.00 69.38 140 ILE A CA 1
ATOM 1110 C C . ILE A 1 140 ? -17.621 11.860 0.854 1.00 69.38 140 ILE A C 1
ATOM 1112 O O . ILE A 1 140 ? -16.556 12.488 0.819 1.00 69.38 140 ILE A O 1
ATOM 1116 N N . LYS A 1 141 ? -18.028 11.058 -0.143 1.00 68.31 141 LYS A N 1
ATOM 1117 C CA . LYS A 1 141 ? -17.273 10.787 -1.387 1.00 68.31 141 LYS A CA 1
ATOM 1118 C C . LYS A 1 141 ? -15.945 10.060 -1.095 1.00 68.31 141 LYS A C 1
ATOM 1120 O O . LYS A 1 141 ? -15.834 9.319 -0.130 1.00 68.31 141 LYS A O 1
ATOM 1125 N N . GLY A 1 142 ? -14.891 10.288 -1.889 1.00 60.84 142 GLY A N 1
ATOM 1126 C CA . GLY A 1 142 ? -13.605 9.560 -1.825 1.00 60.84 142 GLY A CA 1
ATOM 1127 C C . GLY A 1 142 ? -12.761 9.704 -0.541 1.00 60.84 142 GLY A C 1
ATOM 1128 O O . GLY A 1 142 ? -11.558 9.453 -0.573 1.00 60.84 142 GLY A O 1
ATOM 1129 N N . GLY A 1 143 ? -13.346 10.154 0.573 1.00 64.19 143 GLY A N 1
ATOM 1130 C CA . GLY A 1 143 ? -12.745 10.182 1.909 1.00 64.19 143 GLY A CA 1
ATOM 1131 C C . GLY A 1 143 ? -13.463 9.297 2.936 1.00 64.19 143 GLY A C 1
ATOM 1132 O O . GLY A 1 143 ? -13.135 9.382 4.119 1.00 64.19 143 GLY A O 1
ATOM 1133 N N . GLU A 1 144 ? -14.430 8.477 2.518 1.00 74.00 144 GLU A N 1
ATOM 1134 C CA . GLU A 1 144 ? -15.330 7.721 3.397 1.00 74.00 144 GLU A CA 1
ATOM 1135 C C . GLU A 1 144 ? -14.602 6.789 4.375 1.00 74.00 144 GLU A C 1
ATOM 1137 O O . GLU A 1 144 ? -14.713 6.973 5.593 1.00 74.00 144 GLU A O 1
ATOM 1142 N N . GLY A 1 145 ? -13.767 5.879 3.871 1.00 73.88 145 GLY A N 1
ATOM 1143 C CA . GLY A 1 145 ? -12.956 4.969 4.685 1.00 73.88 145 GLY A CA 1
ATOM 1144 C C . GLY A 1 145 ? -11.916 5.678 5.562 1.00 73.88 145 GLY A C 1
ATOM 1145 O O . GLY A 1 145 ? -11.544 5.185 6.629 1.00 73.88 145 GLY A O 1
ATOM 1146 N N . ARG A 1 146 ? -11.470 6.881 5.174 1.00 75.31 146 ARG A N 1
ATOM 1147 C CA . ARG A 1 146 ? -10.530 7.668 5.988 1.00 75.31 146 ARG A CA 1
ATOM 1148 C C . ARG A 1 146 ? -11.216 8.285 7.200 1.00 75.31 146 ARG A C 1
ATOM 1150 O O . ARG A 1 146 ? -10.680 8.204 8.305 1.00 75.31 146 ARG A O 1
ATOM 1157 N N . GLU A 1 147 ? -12.369 8.918 7.005 1.00 80.19 147 GLU A N 1
ATOM 1158 C CA . GLU A 1 147 ? -13.128 9.460 8.134 1.00 80.19 147 GLU A CA 1
ATOM 1159 C C . GLU A 1 147 ? -13.575 8.330 9.063 1.00 80.19 147 GLU A C 1
ATOM 1161 O O . GLU A 1 147 ? -13.459 8.484 10.275 1.00 80.19 147 GLU A O 1
ATOM 1166 N N . LEU A 1 148 ? -13.919 7.153 8.526 1.00 84.50 148 LEU A N 1
ATOM 1167 C CA . LEU A 1 148 ? -14.130 5.953 9.338 1.00 84.50 148 LEU A CA 1
ATOM 1168 C C . LEU A 1 148 ? -12.923 5.654 10.237 1.00 84.50 148 LEU A C 1
ATOM 1170 O O . LEU A 1 148 ? -13.077 5.528 11.453 1.00 84.50 148 LEU A O 1
ATOM 1174 N N . MET A 1 149 ? -11.717 5.567 9.669 1.00 83.44 149 MET A N 1
ATOM 1175 C CA . MET A 1 149 ? -10.505 5.308 10.450 1.00 83.44 149 MET A CA 1
ATOM 1176 C C . MET A 1 149 ? -10.282 6.356 11.537 1.00 83.44 149 MET A C 1
ATOM 1178 O O . MET A 1 149 ? -9.988 6.014 12.680 1.00 83.44 149 MET A O 1
ATOM 1182 N N . LYS A 1 150 ? -10.445 7.635 11.203 1.00 81.38 150 LYS A N 1
ATOM 1183 C CA . LYS A 1 150 ? -10.297 8.739 12.152 1.00 81.38 150 LYS A CA 1
ATOM 1184 C C . LYS A 1 150 ? -11.344 8.677 13.264 1.00 81.38 150 LYS A C 1
ATOM 1186 O O . LYS A 1 150 ? -10.997 8.852 14.427 1.00 81.38 150 LYS A O 1
ATOM 1191 N N . ASN A 1 151 ? -12.595 8.381 12.935 1.00 82.69 151 ASN A N 1
ATOM 1192 C CA . ASN A 1 151 ? -13.693 8.288 13.895 1.00 82.69 151 ASN A CA 1
ATOM 1193 C C . ASN A 1 151 ? -13.555 7.074 14.816 1.00 82.69 151 ASN A C 1
ATOM 1195 O O . ASN A 1 151 ? -13.907 7.141 15.996 1.00 82.69 151 ASN A O 1
ATOM 1199 N N . VAL A 1 152 ? -13.033 5.959 14.305 1.00 86.50 152 VAL A N 1
ATOM 1200 C CA . VAL A 1 152 ? -12.805 4.743 15.092 1.00 86.50 152 VAL A CA 1
ATOM 1201 C C . VAL A 1 152 ? -11.547 4.858 15.954 1.00 86.50 152 VAL A C 1
ATOM 1203 O O . VAL A 1 152 ? -11.604 4.540 17.140 1.00 86.50 152 VAL A O 1
ATOM 1206 N N . LEU A 1 153 ? -10.434 5.345 15.398 1.00 85.38 153 LEU A N 1
ATOM 1207 C CA . LEU A 1 153 ? -9.132 5.361 16.075 1.00 85.38 153 LEU A CA 1
ATOM 1208 C C . LEU A 1 153 ? -8.848 6.652 16.852 1.00 85.38 153 LEU A C 1
ATOM 1210 O O . LEU A 1 153 ? -8.024 6.638 17.761 1.00 85.38 153 LEU A O 1
ATOM 1214 N N . GLY A 1 154 ? -9.507 7.766 16.526 1.00 76.38 154 GLY A N 1
ATOM 1215 C CA . GLY A 1 154 ? -9.166 9.098 17.043 1.00 76.38 154 GLY A CA 1
ATOM 1216 C C . GLY A 1 154 ? -9.346 9.285 18.552 1.00 76.38 154 GLY A C 1
ATOM 1217 O O . GLY A 1 154 ? -8.696 10.150 19.129 1.00 76.38 154 GLY A O 1
ATOM 1218 N N . GLY A 1 155 ? -10.192 8.475 19.196 1.00 68.50 155 GLY A N 1
ATOM 1219 C CA . GLY A 1 155 ? -10.403 8.492 20.650 1.00 68.50 155 GLY A CA 1
ATOM 1220 C C . GLY A 1 155 ? -9.583 7.455 21.424 1.00 68.50 155 GLY A C 1
ATOM 1221 O O . GLY A 1 155 ? -9.658 7.418 22.652 1.00 68.50 155 GLY A O 1
ATOM 1222 N N . LEU A 1 156 ? -8.828 6.597 20.733 1.00 76.12 156 LEU A N 1
ATOM 1223 C CA . LEU A 1 156 ? -8.070 5.523 21.371 1.00 76.12 156 LEU A CA 1
ATOM 1224 C C . LEU A 1 156 ? -6.736 6.047 21.904 1.00 76.12 156 LEU A C 1
ATOM 1226 O O . LEU A 1 156 ? -6.041 6.823 21.248 1.00 76.12 156 LEU A O 1
ATOM 1230 N N . ARG A 1 157 ? -6.369 5.590 23.102 1.00 69.56 157 ARG A N 1
ATOM 1231 C CA . ARG A 1 157 ? -5.064 5.840 23.726 1.00 69.56 157 ARG A CA 1
ATOM 1232 C C . ARG A 1 157 ? -4.232 4.553 23.681 1.00 69.56 157 ARG A C 1
ATOM 1234 O O . ARG A 1 157 ? -4.795 3.464 23.733 1.00 69.56 157 ARG A O 1
ATOM 1241 N N . GLY A 1 158 ? -2.907 4.676 23.614 1.00 74.06 158 GLY A N 1
ATOM 1242 C CA . GLY A 1 158 ? -1.980 3.535 23.557 1.00 74.06 158 GLY A CA 1
ATOM 1243 C C . GLY A 1 158 ? -1.482 3.204 22.144 1.00 74.06 158 GLY A C 1
ATOM 1244 O O . GLY A 1 158 ? -1.590 4.026 21.232 1.00 74.06 158 GLY A O 1
ATOM 1245 N N . ASP A 1 159 ? -0.895 2.014 21.966 1.00 78.56 159 ASP A N 1
ATOM 1246 C CA . ASP A 1 159 ? -0.379 1.576 20.664 1.00 78.56 159 ASP A CA 1
ATOM 1247 C C . ASP A 1 159 ? -1.530 1.194 19.724 1.00 78.56 159 ASP A C 1
ATOM 1249 O O . ASP A 1 159 ? -2.090 0.098 19.781 1.00 78.56 159 ASP A O 1
ATOM 1253 N N . LEU A 1 160 ? -1.871 2.107 18.812 1.00 82.31 160 LEU A N 1
ATOM 1254 C CA . LEU A 1 160 ? -2.938 1.912 17.829 1.00 82.31 160 LEU A CA 1
ATOM 1255 C C . LEU A 1 160 ? -2.756 0.646 16.976 1.00 82.31 160 LEU A C 1
ATOM 1257 O O . LEU A 1 160 ? -3.741 0.137 16.445 1.00 82.31 160 LEU A O 1
ATOM 1261 N N . LYS A 1 161 ? -1.535 0.108 16.850 1.00 81.94 161 LYS A N 1
ATOM 1262 C CA . LYS A 1 161 ? -1.248 -1.118 16.077 1.00 81.94 161 LYS A CA 1
ATOM 1263 C C . LYS A 1 161 ? -1.914 -2.364 16.648 1.00 81.94 161 LYS A C 1
ATOM 1265 O O . LYS A 1 161 ? -2.022 -3.371 15.946 1.00 81.94 161 LYS A O 1
ATOM 1270 N N . GLU A 1 162 ? -2.326 -2.320 17.909 1.00 81.06 162 GLU A N 1
ATOM 1271 C CA . GLU A 1 162 ? -3.109 -3.384 18.537 1.00 81.06 162 GLU A CA 1
ATOM 1272 C C . GLU A 1 162 ? -4.598 -3.280 18.194 1.00 81.06 162 GLU A C 1
ATOM 1274 O O . GLU A 1 162 ? -5.302 -4.285 18.153 1.00 81.06 162 GLU A O 1
ATOM 1279 N N . TYR A 1 163 ? -5.060 -2.073 17.864 1.00 85.56 163 TYR A N 1
ATOM 1280 C CA . TYR A 1 163 ? -6.459 -1.763 17.580 1.00 85.56 163 TYR A CA 1
ATOM 1281 C C . TYR A 1 163 ? -6.765 -1.670 16.084 1.00 85.56 163 TYR A C 1
ATOM 1283 O O . TYR A 1 163 ? -7.932 -1.649 15.702 1.00 85.56 163 TYR A O 1
ATOM 1291 N N . ALA A 1 164 ? -5.758 -1.621 15.215 1.00 89.50 164 ALA A N 1
ATOM 1292 C CA . ALA A 1 164 ? -5.973 -1.616 13.777 1.00 89.50 164 ALA A CA 1
ATOM 1293 C C . ALA A 1 164 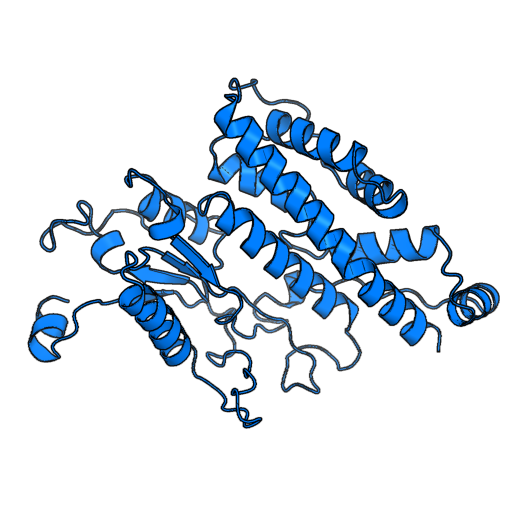? -4.859 -2.319 13.010 1.00 89.50 164 ALA A C 1
ATOM 1295 O O . ALA A 1 164 ? -3.673 -2.110 13.271 1.00 89.50 164 ALA A O 1
ATOM 1296 N N . PHE A 1 165 ? -5.231 -3.116 12.005 1.00 88.06 165 PHE A N 1
ATOM 1297 C CA . PHE A 1 165 ? -4.250 -3.721 11.111 1.00 88.06 165 PHE A CA 1
ATOM 1298 C C . PHE A 1 165 ? -4.674 -3.768 9.643 1.00 88.06 165 PHE A C 1
ATOM 1300 O O . PHE A 1 165 ? -5.850 -3.865 9.303 1.00 88.06 165 PHE A O 1
ATOM 1307 N N . PHE A 1 166 ? -3.659 -3.812 8.777 1.00 90.50 166 PHE A N 1
ATOM 1308 C CA . PHE A 1 166 ? -3.775 -4.164 7.366 1.00 90.50 166 PHE A CA 1
ATOM 1309 C C . PHE A 1 166 ? -3.108 -5.531 7.120 1.00 90.50 166 PHE A C 1
ATOM 1311 O O . PHE A 1 166 ? -1.918 -5.719 7.415 1.00 90.50 166 PHE A O 1
ATOM 1318 N N . LYS A 1 167 ? -3.862 -6.520 6.628 1.00 89.31 167 LYS A N 1
ATOM 1319 C CA . LYS A 1 167 ? -3.401 -7.902 6.395 1.00 89.31 167 LYS A CA 1
ATOM 1320 C C . LYS A 1 167 ? -3.701 -8.319 4.955 1.00 89.31 167 LYS A C 1
ATOM 1322 O O . LYS A 1 167 ? -4.740 -8.924 4.723 1.00 89.31 167 LYS A O 1
ATOM 1327 N N . PRO A 1 168 ? -2.741 -8.157 4.026 1.00 87.56 168 PRO A N 1
ATOM 1328 C CA . PRO A 1 168 ? -2.910 -8.563 2.624 1.00 87.56 168 PRO A CA 1
ATOM 1329 C C . PRO A 1 168 ? -3.346 -10.018 2.408 1.00 87.56 168 PRO A C 1
ATOM 1331 O O . PRO A 1 168 ? -3.903 -10.352 1.379 1.00 87.56 168 PRO A O 1
ATOM 1334 N N . LYS A 1 169 ? -3.142 -10.898 3.397 1.00 84.62 169 LYS A N 1
ATOM 1335 C CA . LYS A 1 169 ? -3.629 -12.288 3.372 1.00 84.62 169 LYS A CA 1
ATOM 1336 C C . LYS A 1 169 ? -5.156 -12.422 3.348 1.00 84.62 169 LYS A C 1
ATOM 1338 O O . LYS A 1 169 ? -5.647 -13.518 3.116 1.00 84.62 169 LYS A O 1
ATOM 1343 N N . ALA A 1 170 ? -5.884 -11.359 3.670 1.00 87.81 170 ALA A N 1
ATOM 1344 C CA . ALA A 1 170 ? -7.333 -11.288 3.551 1.00 87.81 170 ALA A CA 1
ATOM 1345 C C . ALA A 1 170 ? -7.763 -10.405 2.370 1.00 87.81 170 ALA A C 1
ATOM 1347 O O . ALA A 1 170 ? -8.916 -10.002 2.332 1.00 87.81 170 ALA A O 1
ATOM 1348 N N . ALA A 1 171 ? -6.858 -10.058 1.444 1.00 87.00 171 ALA A N 1
ATOM 1349 C CA . ALA A 1 171 ? -7.210 -9.295 0.250 1.00 87.00 171 ALA A CA 1
ATOM 1350 C C . ALA A 1 171 ? -8.284 -10.022 -0.566 1.00 87.00 171 ALA A C 1
ATOM 1352 O O . ALA A 1 171 ? -8.330 -11.250 -0.584 1.00 87.00 171 ALA A O 1
ATOM 1353 N N . ILE A 1 172 ? -9.138 -9.264 -1.243 1.00 80.88 172 ILE A N 1
ATOM 1354 C CA . ILE A 1 172 ? -10.149 -9.807 -2.156 1.00 80.88 172 ILE A CA 1
ATOM 1355 C C . ILE A 1 172 ? -9.813 -9.467 -3.605 1.00 80.88 172 ILE A C 1
ATOM 1357 O O . ILE A 1 172 ? -9.068 -8.523 -3.862 1.00 80.88 172 ILE A O 1
ATOM 1361 N N . ALA A 1 173 ? -10.366 -10.223 -4.558 1.00 77.12 173 ALA A N 1
ATOM 1362 C CA . ALA A 1 173 ? -10.299 -9.813 -5.964 1.00 77.12 173 ALA A CA 1
ATOM 1363 C C . ALA A 1 173 ? -11.132 -8.551 -6.208 1.00 77.12 173 ALA A C 1
ATOM 1365 O O . ALA A 1 173 ? -12.223 -8.401 -5.654 1.00 77.12 173 ALA A O 1
ATOM 1366 N N . THR A 1 174 ? -10.638 -7.709 -7.108 1.00 70.19 174 THR A N 1
ATOM 1367 C CA . THR A 1 174 ? -11.376 -6.603 -7.737 1.00 70.19 174 THR A CA 1
ATOM 1368 C C . THR A 1 174 ? -11.531 -6.877 -9.247 1.00 70.19 174 THR A C 1
ATOM 1370 O O . THR A 1 174 ? -11.005 -7.884 -9.714 1.00 70.19 174 THR A O 1
ATOM 1373 N N . SER A 1 175 ? -12.303 -6.062 -9.986 1.00 58.81 175 SER A N 1
ATOM 1374 C CA . SER A 1 175 ? -12.377 -6.068 -11.468 1.00 58.81 175 SER A CA 1
ATOM 1375 C C . SER A 1 175 ? -11.981 -4.719 -12.031 1.00 58.81 175 SER A C 1
ATOM 1377 O O . SER A 1 175 ? -12.116 -3.699 -11.361 1.00 58.81 175 SER A O 1
ATOM 1379 N N . THR A 1 176 ? -11.668 -4.686 -13.324 1.00 54.56 176 THR A N 1
ATOM 1380 C CA . THR A 1 176 ? -11.628 -3.464 -14.138 1.00 54.56 176 THR A CA 1
ATOM 1381 C C . THR A 1 176 ? -12.862 -2.561 -13.959 1.00 54.56 176 THR A C 1
ATOM 1383 O O . THR A 1 176 ? -12.690 -1.358 -13.786 1.00 54.56 176 THR A O 1
ATOM 1386 N N . ALA A 1 177 ? -14.078 -3.114 -13.884 1.00 50.66 177 ALA A N 1
ATOM 1387 C CA . ALA A 1 177 ? -15.309 -2.349 -13.632 1.00 50.66 177 ALA A CA 1
ATOM 1388 C C . ALA A 1 177 ? -15.454 -1.861 -12.173 1.00 50.66 177 ALA A C 1
ATOM 1390 O O . ALA A 1 177 ? -16.048 -0.815 -11.929 1.00 50.66 177 ALA A O 1
ATOM 1391 N N . GLY A 1 178 ? -14.885 -2.600 -11.219 1.00 49.28 178 GLY A N 1
ATOM 1392 C CA . GLY A 1 178 ? -14.963 -2.376 -9.775 1.00 49.28 178 GLY A CA 1
ATOM 1393 C C . GLY A 1 178 ? -13.703 -1.754 -9.171 1.00 49.28 178 GLY A C 1
ATOM 1394 O O . GLY A 1 178 ? -13.250 -2.166 -8.108 1.00 49.28 178 GLY A O 1
ATOM 1395 N N . GLY A 1 179 ? -13.056 -0.828 -9.880 1.00 52.75 179 GLY A N 1
ATOM 1396 C CA . GLY A 1 179 ? -11.904 -0.085 -9.364 1.00 52.75 179 GLY A CA 1
ATOM 1397 C C . GLY A 1 179 ? -10.523 -0.709 -9.613 1.00 52.75 179 GLY A C 1
ATOM 1398 O O . GLY A 1 179 ? -9.514 -0.043 -9.385 1.00 52.75 179 GLY A O 1
ATOM 1399 N N . GLY A 1 180 ? -10.439 -1.914 -10.172 1.00 57.53 180 GLY A N 1
ATOM 1400 C CA . GLY A 1 180 ? -9.200 -2.540 -10.642 1.00 57.53 180 GLY A CA 1
ATOM 1401 C C . GLY A 1 180 ? -8.542 -1.803 -11.813 1.00 57.53 180 GLY A C 1
ATOM 1402 O O . GLY A 1 180 ? -7.315 -1.744 -11.880 1.00 57.53 180 GLY A O 1
ATOM 1403 N N . GLU A 1 181 ? -9.323 -1.116 -12.664 1.00 61.56 181 GLU A N 1
ATOM 1404 C CA . GLU A 1 181 ? -8.774 -0.208 -13.688 1.00 61.56 181 GLU A CA 1
ATOM 1405 C C . GLU A 1 181 ? -7.898 0.884 -13.082 1.00 61.56 181 GLU A C 1
ATOM 1407 O O . GLU A 1 181 ? -6.937 1.333 -13.706 1.00 61.56 181 GLU A O 1
ATOM 1412 N N . ARG A 1 182 ? -8.201 1.296 -11.846 1.00 65.75 182 ARG A N 1
ATOM 1413 C CA . ARG A 1 182 ? -7.448 2.345 -11.162 1.00 65.75 182 ARG A CA 1
ATOM 1414 C C . ARG A 1 182 ? -6.007 1.872 -10.962 1.00 65.75 182 ARG A C 1
ATOM 1416 O O . ARG A 1 182 ? -5.083 2.618 -11.244 1.00 65.75 182 ARG A O 1
ATOM 1423 N N . LEU A 1 183 ? -5.794 0.603 -10.627 1.00 73.25 183 LEU A N 1
ATOM 1424 C CA . LEU A 1 183 ? -4.466 0.027 -10.406 1.00 73.25 183 LEU A CA 1
ATOM 1425 C C . LEU A 1 183 ? -3.771 -0.477 -11.686 1.00 73.25 183 LEU A C 1
ATOM 1427 O O . LEU A 1 183 ? -2.668 -1.020 -11.597 1.00 73.25 183 LEU A O 1
ATOM 1431 N N . LYS A 1 184 ? -4.367 -0.274 -12.868 1.00 80.75 184 LYS A N 1
ATOM 1432 C CA . LYS A 1 184 ? -3.789 -0.697 -14.146 1.00 80.75 184 LYS A CA 1
ATOM 1433 C C . LYS A 1 184 ? -2.566 0.148 -14.503 1.00 80.75 184 LYS A C 1
ATOM 1435 O O . LYS A 1 184 ? -2.642 1.374 -14.637 1.00 80.75 184 LYS A O 1
ATOM 1440 N N . ALA A 1 185 ? -1.430 -0.512 -14.690 1.00 86.31 185 ALA A N 1
ATOM 1441 C CA . ALA A 1 185 ? -0.211 0.126 -15.154 1.00 86.31 185 ALA A CA 1
ATOM 1442 C C . ALA A 1 185 ? -0.269 0.322 -16.675 1.00 86.31 185 ALA A C 1
ATOM 1444 O O . ALA A 1 185 ? -0.825 -0.485 -17.422 1.00 86.31 185 ALA A O 1
ATOM 1445 N N . ARG A 1 186 ? 0.348 1.398 -17.176 1.00 88.56 186 ARG A N 1
ATOM 1446 C CA . ARG A 1 186 ? 0.476 1.586 -18.631 1.00 88.56 186 ARG A CA 1
ATOM 1447 C C . ARG A 1 186 ? 1.412 0.520 -19.209 1.00 88.56 186 ARG A C 1
ATOM 1449 O O . ARG A 1 186 ? 2.514 0.383 -18.678 1.00 88.56 186 ARG A O 1
ATOM 1456 N N . PRO A 1 187 ? 1.078 -0.123 -20.343 1.00 88.94 187 PRO A N 1
ATOM 1457 C CA . PRO A 1 187 ? 1.909 -1.179 -20.912 1.00 88.94 187 PRO A CA 1
ATOM 1458 C C . PRO A 1 187 ? 3.305 -0.673 -21.295 1.00 88.94 187 PRO A C 1
ATOM 1460 O O . PRO A 1 187 ? 3.511 0.518 -21.580 1.00 88.94 187 PRO A O 1
ATOM 1463 N N . LEU A 1 188 ? 4.276 -1.586 -21.308 1.00 91.56 188 LEU A N 1
ATOM 1464 C CA . LEU A 1 188 ? 5.613 -1.322 -21.840 1.00 91.56 188 LEU A CA 1
ATOM 1465 C C . LEU A 1 188 ? 5.540 -1.163 -23.370 1.00 91.56 188 LEU A C 1
ATOM 1467 O O . LEU A 1 188 ? 4.782 -1.892 -24.016 1.00 91.56 188 LEU A O 1
ATOM 1471 N N . PRO A 1 189 ? 6.292 -0.212 -23.957 1.00 90.69 189 PRO A N 1
ATOM 1472 C CA . PRO A 1 189 ? 6.346 -0.066 -25.407 1.00 90.69 189 PRO A CA 1
ATOM 1473 C C . PRO A 1 189 ? 7.026 -1.282 -26.048 1.00 90.69 189 PRO A C 1
ATOM 1475 O O . PRO A 1 189 ? 7.713 -2.055 -25.379 1.00 90.69 189 PRO A O 1
ATOM 1478 N N . ASN A 1 190 ? 6.874 -1.421 -27.363 1.00 92.44 190 ASN A N 1
ATOM 1479 C CA . ASN A 1 190 ? 7.703 -2.350 -28.122 1.00 92.44 190 ASN A CA 1
ATOM 1480 C C . ASN A 1 190 ? 9.145 -1.835 -28.167 1.00 92.44 190 ASN A C 1
ATOM 1482 O O . ASN A 1 190 ? 9.376 -0.643 -28.370 1.00 92.44 190 ASN A O 1
ATOM 1486 N N . TYR A 1 191 ? 10.099 -2.746 -28.000 1.00 95.06 191 TYR A N 1
ATOM 1487 C CA . TYR A 1 191 ? 11.524 -2.444 -28.083 1.00 95.06 191 TYR A CA 1
ATOM 1488 C C . TYR A 1 191 ? 12.018 -2.575 -29.520 1.00 95.06 191 TYR A C 1
ATOM 1490 O O . TYR A 1 191 ? 11.647 -3.521 -30.227 1.00 95.06 191 TYR A O 1
ATOM 1498 N N . ASN A 1 192 ? 12.884 -1.659 -29.947 1.00 96.00 192 ASN A N 1
ATOM 1499 C CA . ASN A 1 192 ? 13.545 -1.780 -31.243 1.00 96.00 192 ASN A CA 1
ATOM 1500 C C . ASN A 1 192 ? 14.567 -2.945 -31.237 1.00 96.00 192 ASN A C 1
ATOM 1502 O O . ASN A 1 192 ? 14.947 -3.425 -30.164 1.00 96.00 192 ASN A O 1
ATOM 1506 N N . PRO A 1 193 ? 15.045 -3.424 -32.404 1.00 96.56 193 PRO A N 1
ATOM 1507 C CA . PRO A 1 193 ? 15.936 -4.589 -32.466 1.00 96.56 193 PRO A CA 1
ATOM 1508 C C . PRO A 1 193 ? 17.209 -4.460 -31.615 1.00 96.56 193 PRO A C 1
ATOM 1510 O O . PRO A 1 193 ? 17.632 -5.430 -30.987 1.00 96.56 193 PRO A O 1
ATOM 1513 N N . ARG A 1 194 ? 17.796 -3.258 -31.540 1.00 95.50 194 ARG A N 1
ATOM 1514 C CA . ARG A 1 194 ? 19.003 -2.994 -30.745 1.00 95.50 194 ARG A CA 1
ATOM 1515 C C . ARG A 1 194 ? 18.713 -3.060 -29.246 1.00 95.50 194 ARG A C 1
ATOM 1517 O O . ARG A 1 194 ? 19.476 -3.667 -28.500 1.00 95.50 194 ARG A O 1
ATOM 1524 N N . GLU A 1 195 ? 17.608 -2.464 -28.808 1.00 96.44 195 GLU A N 1
ATOM 1525 C CA . GLU A 1 195 ? 17.146 -2.534 -27.418 1.00 96.44 195 GLU A CA 1
ATOM 1526 C C . GLU A 1 195 ? 16.847 -3.975 -27.007 1.00 96.44 195 GLU A C 1
ATOM 1528 O O . GLU A 1 195 ? 17.313 -4.408 -25.955 1.00 96.44 195 GLU A O 1
ATOM 1533 N N . LYS A 1 196 ? 16.147 -4.742 -27.856 1.00 96.62 196 LYS A N 1
ATOM 1534 C CA . LYS A 1 196 ? 15.872 -6.163 -27.606 1.00 96.62 196 LYS A CA 1
ATOM 1535 C C . LYS A 1 196 ? 17.157 -6.948 -27.372 1.00 96.62 196 LYS A C 1
ATOM 1537 O O . LYS A 1 196 ? 17.268 -7.642 -26.368 1.00 96.62 196 LYS A O 1
ATOM 1542 N N . GLN A 1 197 ? 18.149 -6.804 -28.250 1.00 96.50 197 GLN A N 1
ATOM 1543 C CA . GLN A 1 197 ? 19.427 -7.508 -28.106 1.00 96.50 197 GLN A CA 1
ATOM 1544 C C . GLN A 1 197 ? 20.147 -7.166 -26.793 1.00 96.50 197 GLN A C 1
ATOM 1546 O O . GLN A 1 197 ? 20.696 -8.060 -26.151 1.00 96.50 197 GLN A O 1
ATOM 1551 N N . LEU A 1 198 ? 20.133 -5.897 -26.372 1.00 95.88 198 LEU A N 1
ATOM 1552 C CA . LEU A 1 198 ? 20.718 -5.479 -25.094 1.00 95.88 198 LEU A CA 1
ATOM 1553 C C . LEU A 1 198 ? 19.972 -6.090 -23.899 1.00 95.88 198 LEU A C 1
ATOM 1555 O O . LEU A 1 198 ? 20.598 -6.679 -23.017 1.00 95.88 198 LEU A O 1
ATOM 1559 N N . ILE A 1 199 ? 18.639 -6.014 -23.906 1.00 97.00 199 ILE A N 1
ATOM 1560 C CA . ILE A 1 199 ? 17.779 -6.556 -22.846 1.00 97.00 199 ILE A CA 1
ATOM 1561 C C . ILE A 1 199 ? 17.961 -8.074 -22.714 1.00 97.00 199 ILE A C 1
ATOM 1563 O O . ILE A 1 199 ? 18.139 -8.578 -21.606 1.00 97.00 199 ILE A O 1
ATOM 1567 N N . LEU A 1 200 ? 17.974 -8.807 -23.832 1.00 95.12 200 LEU A N 1
ATOM 1568 C CA . LEU A 1 200 ? 18.142 -10.265 -23.844 1.00 95.12 200 LEU A CA 1
ATOM 1569 C C . LEU A 1 200 ? 19.520 -10.704 -23.322 1.00 95.12 200 LEU A C 1
ATOM 1571 O O . LEU A 1 200 ? 19.640 -11.779 -22.740 1.00 95.12 200 LEU A O 1
ATOM 1575 N N . ARG A 1 201 ? 20.543 -9.846 -23.434 1.00 95.00 201 ARG A N 1
ATOM 1576 C CA . ARG A 1 201 ? 21.865 -10.030 -22.804 1.00 95.00 201 ARG A CA 1
ATOM 1577 C C . ARG A 1 201 ? 21.907 -9.608 -21.329 1.00 95.00 201 ARG A C 1
ATOM 1579 O O . ARG A 1 201 ? 22.991 -9.460 -20.777 1.00 95.00 201 ARG A O 1
ATOM 1586 N N . ARG A 1 202 ? 20.747 -9.395 -20.694 1.00 92.25 202 ARG A N 1
ATOM 1587 C CA . ARG A 1 202 ? 20.603 -8.910 -19.308 1.00 92.25 202 ARG A CA 1
ATOM 1588 C C . ARG A 1 202 ? 21.239 -7.532 -19.068 1.00 92.25 202 ARG A C 1
ATOM 1590 O O . ARG A 1 202 ? 21.526 -7.180 -17.932 1.00 92.25 202 ARG A O 1
ATOM 1597 N N . ASN A 1 203 ? 21.411 -6.730 -20.120 1.00 95.12 203 ASN A N 1
ATOM 1598 C CA . ASN A 1 203 ? 21.924 -5.364 -20.036 1.00 95.12 203 ASN A CA 1
ATOM 1599 C C . ASN A 1 203 ? 20.791 -4.365 -20.305 1.00 95.12 203 ASN A C 1
ATOM 1601 O O . ASN A 1 203 ? 20.712 -3.771 -21.381 1.00 95.12 203 ASN A O 1
ATOM 1605 N N . ILE A 1 204 ? 19.860 -4.238 -19.353 1.00 96.44 204 ILE A N 1
ATOM 1606 C CA . ILE A 1 204 ? 18.689 -3.363 -19.495 1.00 96.44 204 ILE A CA 1
ATOM 1607 C C . ILE A 1 204 ? 19.148 -1.896 -19.454 1.00 96.44 204 ILE A C 1
ATOM 1609 O O . ILE A 1 204 ? 19.683 -1.454 -18.435 1.00 96.44 204 ILE A O 1
ATOM 1613 N N . PRO A 1 205 ? 18.905 -1.104 -20.515 1.00 96.19 205 PRO A N 1
ATOM 1614 C CA . PRO A 1 205 ? 19.242 0.313 -20.515 1.00 96.19 205 PRO A CA 1
ATOM 1615 C C . PRO A 1 205 ? 18.571 1.072 -19.350 1.00 96.19 205 PRO A C 1
ATOM 1617 O O . PRO A 1 205 ? 17.360 0.917 -19.144 1.00 96.19 205 PRO A O 1
ATOM 1620 N N . PRO A 1 206 ? 19.290 1.953 -18.621 1.00 95.44 206 PRO A N 1
ATOM 1621 C CA . PRO A 1 206 ? 18.739 2.676 -17.469 1.00 95.44 206 PRO A CA 1
ATOM 1622 C C . PRO A 1 206 ? 17.457 3.463 -17.773 1.00 95.44 206 PRO A C 1
ATOM 1624 O O . PRO A 1 206 ? 16.527 3.507 -16.976 1.00 95.44 206 PRO A O 1
ATOM 1627 N N . ASN A 1 207 ? 17.352 4.070 -18.956 1.00 95.56 207 ASN A N 1
ATOM 1628 C CA . ASN A 1 207 ? 16.143 4.778 -19.387 1.00 95.56 207 ASN A CA 1
ATOM 1629 C C . ASN A 1 207 ? 14.921 3.850 -19.524 1.00 95.56 207 ASN A C 1
ATOM 1631 O O . ASN A 1 207 ? 13.812 4.273 -19.192 1.00 95.56 207 ASN A O 1
ATOM 1635 N N . ILE A 1 208 ? 15.112 2.601 -19.966 1.00 96.62 208 ILE A N 1
ATOM 1636 C CA . ILE A 1 208 ? 14.038 1.603 -20.063 1.00 96.62 208 ILE A CA 1
ATOM 1637 C C . ILE A 1 208 ? 13.587 1.194 -18.663 1.00 96.62 208 ILE A C 1
ATOM 1639 O O . ILE A 1 208 ? 12.388 1.243 -18.382 1.00 96.62 208 ILE A O 1
ATOM 1643 N N . LEU A 1 209 ? 14.529 0.890 -17.763 1.00 96.44 209 LEU A N 1
ATOM 1644 C CA . LEU A 1 209 ? 14.212 0.543 -16.376 1.00 96.44 209 LEU A CA 1
ATOM 1645 C C . LEU A 1 209 ? 13.486 1.690 -15.655 1.00 96.44 209 LEU A C 1
ATOM 1647 O O . LEU A 1 209 ? 12.429 1.474 -15.063 1.00 96.44 209 LEU A O 1
ATOM 1651 N N . ARG A 1 210 ? 13.983 2.931 -15.769 1.00 96.50 210 ARG A N 1
ATOM 1652 C CA . ARG A 1 210 ? 13.333 4.130 -15.202 1.00 96.50 210 ARG A CA 1
ATOM 1653 C C . ARG A 1 210 ? 11.922 4.330 -15.743 1.00 96.50 210 ARG A C 1
ATOM 1655 O O . ARG A 1 210 ? 11.012 4.648 -14.982 1.00 96.50 210 ARG A O 1
ATOM 1662 N N . SER A 1 211 ? 11.734 4.170 -17.053 1.00 95.81 211 SER A N 1
ATOM 1663 C CA . SER A 1 211 ? 10.426 4.315 -17.702 1.00 95.81 211 SER A CA 1
ATOM 1664 C C . SER A 1 211 ? 9.439 3.252 -17.213 1.00 95.81 211 SER A C 1
ATOM 1666 O O . SER A 1 211 ? 8.304 3.576 -16.858 1.00 95.81 211 SER A O 1
ATOM 1668 N N . ALA A 1 212 ? 9.886 1.998 -17.114 1.00 95.38 212 ALA A N 1
ATOM 1669 C CA . ALA A 1 212 ? 9.090 0.897 -16.588 1.00 95.38 212 ALA A CA 1
ATOM 1670 C C . ALA A 1 212 ? 8.709 1.128 -15.117 1.00 95.38 212 ALA A C 1
ATOM 1672 O O . ALA A 1 212 ? 7.533 1.049 -14.765 1.00 95.38 212 ALA A O 1
ATOM 1673 N N . LEU A 1 213 ? 9.673 1.522 -14.277 1.00 94.81 213 LEU A N 1
ATOM 1674 C CA . LEU A 1 213 ? 9.432 1.823 -12.867 1.00 94.81 213 LEU A CA 1
ATOM 1675 C C . LEU A 1 213 ? 8.435 2.978 -12.699 1.00 94.81 213 LEU A C 1
ATOM 1677 O O . LEU A 1 213 ? 7.512 2.887 -11.892 1.00 94.81 213 LEU A O 1
ATOM 1681 N N . ARG A 1 214 ? 8.558 4.044 -13.502 1.00 94.75 214 ARG A N 1
ATOM 1682 C CA . ARG A 1 214 ? 7.576 5.139 -13.522 1.00 94.75 214 ARG A CA 1
ATOM 1683 C C . ARG A 1 214 ? 6.177 4.640 -13.858 1.00 94.75 214 ARG A C 1
ATOM 1685 O O . ARG A 1 214 ? 5.242 5.027 -13.168 1.00 94.75 214 ARG A O 1
ATOM 1692 N N . LYS A 1 215 ? 6.012 3.791 -14.879 1.00 92.12 215 LYS A N 1
ATOM 1693 C CA . LYS A 1 215 ? 4.699 3.229 -15.257 1.00 92.12 215 LYS A CA 1
ATOM 1694 C C . LYS A 1 215 ? 4.049 2.456 -14.109 1.00 92.12 215 LYS A C 1
ATOM 1696 O O . LYS A 1 215 ? 2.860 2.636 -13.882 1.00 92.12 215 LYS A O 1
ATOM 1701 N N . VAL A 1 216 ? 4.827 1.676 -13.356 1.00 91.12 216 VAL A N 1
ATOM 1702 C CA . VAL A 1 216 ? 4.345 0.954 -12.166 1.00 91.12 216 VAL A CA 1
ATOM 1703 C C . VAL A 1 216 ? 3.915 1.927 -11.062 1.00 91.12 216 VAL A C 1
ATOM 1705 O O . VAL A 1 216 ? 2.799 1.834 -10.550 1.00 91.12 216 VAL A O 1
ATOM 1708 N N . LEU A 1 217 ? 4.772 2.895 -10.722 1.00 91.38 217 LEU A N 1
ATOM 1709 C CA . LEU A 1 217 ? 4.547 3.830 -9.612 1.00 91.38 217 LEU A CA 1
ATOM 1710 C C . LEU A 1 217 ? 3.509 4.920 -9.916 1.00 91.38 217 LEU A C 1
ATOM 1712 O O . LEU A 1 217 ? 3.057 5.595 -8.999 1.00 91.38 217 LEU A O 1
ATOM 1716 N N . THR A 1 218 ? 3.124 5.112 -11.177 1.00 88.50 218 THR A N 1
ATOM 1717 C CA . THR A 1 218 ? 2.124 6.120 -11.581 1.00 88.50 218 THR A CA 1
ATOM 1718 C C . THR A 1 218 ? 0.766 5.528 -11.940 1.00 88.50 218 THR A C 1
ATOM 1720 O O . THR A 1 218 ? -0.113 6.258 -12.398 1.00 88.50 218 THR A O 1
ATOM 1723 N N . SER A 1 219 ? 0.568 4.232 -11.692 1.00 82.31 219 SER A N 1
ATOM 1724 C CA . SER A 1 219 ? -0.751 3.595 -11.768 1.00 82.31 219 SER A CA 1
ATOM 1725 C C . SER A 1 219 ? -1.744 4.362 -10.882 1.00 82.31 219 SER A C 1
ATOM 1727 O O . SER A 1 219 ? -1.398 4.792 -9.774 1.00 82.31 219 SER A O 1
ATOM 1729 N N . ALA A 1 220 ? -2.956 4.606 -11.378 1.00 65.56 220 ALA A N 1
ATOM 1730 C CA . ALA A 1 220 ? -3.892 5.514 -10.725 1.00 65.56 220 ALA A CA 1
ATOM 1731 C C . ALA A 1 220 ? -4.310 5.016 -9.323 1.00 65.56 220 ALA A C 1
ATOM 1733 O O . ALA A 1 220 ? -4.371 3.829 -9.026 1.00 65.56 220 ALA A O 1
ATOM 1734 N N . GLN A 1 221 ? -4.546 5.948 -8.397 1.00 65.19 221 GLN A N 1
ATOM 1735 C CA . GLN A 1 221 ? -4.940 5.666 -7.001 1.00 65.19 221 GLN A CA 1
ATOM 1736 C C . GLN A 1 221 ? -4.013 4.721 -6.194 1.00 65.19 221 GLN A C 1
ATOM 1738 O O . GLN A 1 221 ? -4.323 4.378 -5.048 1.00 65.19 221 GLN A O 1
ATOM 1743 N N . SER A 1 222 ? -2.847 4.358 -6.737 1.00 74.38 222 SER A N 1
ATOM 1744 C CA . SER A 1 222 ? -1.848 3.555 -6.046 1.00 74.38 222 SER A CA 1
ATOM 1745 C C . SER A 1 222 ? -1.223 4.341 -4.892 1.00 74.38 222 SER A C 1
ATOM 1747 O O . SER A 1 222 ? -0.735 5.461 -5.048 1.00 74.38 222 SER A O 1
ATOM 1749 N N . HIS A 1 223 ? -1.182 3.727 -3.716 1.00 74.62 223 HIS A N 1
ATOM 1750 C CA . HIS A 1 223 ? -0.393 4.145 -2.561 1.00 74.62 223 HIS A CA 1
ATOM 1751 C C . HIS A 1 223 ? 1.105 3.967 -2.790 1.00 74.62 223 HIS A C 1
ATOM 1753 O O . HIS A 1 223 ? 1.891 4.530 -2.031 1.00 74.62 223 HIS A O 1
ATOM 1759 N N . ALA A 1 224 ? 1.507 3.244 -3.841 1.00 78.56 224 ALA A N 1
ATOM 1760 C CA . ALA A 1 224 ? 2.883 3.256 -4.314 1.00 78.56 224 ALA A CA 1
ATOM 1761 C C . ALA A 1 224 ? 3.248 4.574 -5.018 1.00 78.56 224 ALA A C 1
ATOM 1763 O O . ALA A 1 224 ? 4.434 4.876 -5.137 1.00 78.56 224 ALA A O 1
ATOM 1764 N N . HIS A 1 225 ? 2.269 5.379 -5.464 1.00 88.56 225 HIS A N 1
ATOM 1765 C CA . HIS A 1 225 ? 2.569 6.662 -6.091 1.00 88.56 225 HIS A CA 1
ATOM 1766 C C . HIS A 1 225 ? 3.185 7.627 -5.075 1.00 88.56 225 HIS A C 1
ATOM 1768 O O . HIS A 1 225 ? 2.568 7.903 -4.037 1.00 88.56 225 HIS A O 1
ATOM 1774 N N . PRO A 1 226 ? 4.309 8.288 -5.428 1.00 88.69 226 PRO A N 1
ATOM 1775 C CA . PRO A 1 226 ? 4.949 9.280 -4.581 1.00 88.69 226 PRO A CA 1
ATOM 1776 C C . PRO A 1 226 ? 4.137 10.531 -4.191 1.00 88.69 226 PRO A C 1
ATOM 1778 O O . PRO A 1 226 ? 4.619 11.408 -3.486 1.00 88.69 226 PRO A O 1
ATOM 1781 N N . ARG A 1 227 ? 2.887 10.673 -4.608 1.00 87.38 227 ARG A N 1
ATOM 1782 C CA . ARG A 1 227 ? 1.990 11.699 -4.071 1.00 87.38 227 ARG A CA 1
ATOM 1783 C C . ARG A 1 227 ? 1.075 11.083 -3.021 1.00 87.38 227 ARG A C 1
ATOM 1785 O O . ARG A 1 227 ? 0.903 11.655 -1.950 1.00 87.38 227 ARG A O 1
ATOM 1792 N N . GLY A 1 228 ? 0.574 9.879 -3.304 1.00 82.62 228 GLY A N 1
ATOM 1793 C CA . GLY A 1 228 ? -0.278 9.092 -2.420 1.00 82.62 228 GLY A CA 1
ATOM 1794 C C . GLY A 1 228 ? 0.353 8.884 -1.049 1.00 82.62 228 GLY A C 1
ATOM 1795 O O . GLY A 1 228 ? -0.213 9.330 -0.061 1.00 82.62 228 GLY A O 1
ATOM 1796 N N . TRP A 1 229 ? 1.550 8.301 -0.972 1.00 82.94 229 TRP A N 1
ATOM 1797 C CA . TRP A 1 229 ? 2.238 8.053 0.306 1.00 82.94 229 TRP A CA 1
ATOM 1798 C C . TRP A 1 229 ? 2.368 9.305 1.215 1.00 82.94 229 TRP A C 1
ATOM 1800 O O . TRP A 1 229 ? 1.958 9.252 2.370 1.00 82.94 229 TRP A O 1
ATOM 1810 N N . ILE A 1 230 ? 2.828 10.458 0.708 1.00 87.31 230 ILE A N 1
ATOM 1811 C CA . ILE A 1 230 ? 2.988 11.723 1.441 1.00 87.31 230 ILE A CA 1
ATOM 1812 C C . ILE A 1 230 ? 1.636 12.265 1.880 1.00 87.31 230 ILE A C 1
ATOM 1814 O O . ILE A 1 230 ? 1.469 12.615 3.046 1.00 87.31 230 ILE A O 1
ATOM 1818 N N . THR A 1 231 ? 0.664 12.331 0.966 1.00 85.44 231 THR A N 1
ATOM 1819 C CA . THR A 1 231 ? -0.666 12.848 1.291 1.00 85.44 231 THR A CA 1
ATOM 1820 C C . THR A 1 231 ? -1.340 11.982 2.354 1.00 85.44 231 THR A C 1
ATOM 1822 O O . THR A 1 231 ? -1.897 12.523 3.304 1.00 85.44 231 THR A O 1
ATOM 1825 N N . GLN A 1 232 ? -1.249 10.656 2.243 1.00 82.38 232 GLN A N 1
ATOM 1826 C CA . GLN A 1 232 ? -1.862 9.715 3.183 1.00 82.38 232 GLN A CA 1
ATOM 1827 C C . GLN A 1 232 ? -1.174 9.746 4.551 1.00 82.38 232 GLN A C 1
ATOM 1829 O O . GLN A 1 232 ? -1.851 9.878 5.567 1.00 82.38 232 GLN A O 1
ATOM 1834 N N . VAL A 1 233 ? 0.162 9.732 4.592 1.00 87.38 233 VAL A N 1
ATOM 1835 C CA . VAL A 1 233 ? 0.928 9.852 5.843 1.00 87.38 233 VAL A CA 1
ATOM 1836 C C . VAL A 1 233 ? 0.674 11.198 6.513 1.00 87.38 233 VAL A C 1
ATOM 1838 O O . VAL A 1 233 ? 0.398 11.242 7.710 1.00 87.38 233 VAL A O 1
ATOM 1841 N N . GLY A 1 234 ? 0.712 12.293 5.751 1.00 87.38 234 GLY A N 1
ATOM 1842 C CA . GLY A 1 234 ? 0.435 13.623 6.279 1.00 87.38 234 GLY A CA 1
ATOM 1843 C C . GLY A 1 234 ? -0.984 13.744 6.823 1.00 87.38 234 GLY A C 1
ATOM 1844 O O . GLY A 1 234 ? -1.166 14.153 7.964 1.00 87.38 234 GLY A O 1
ATOM 1845 N N . MET A 1 235 ? -1.996 13.306 6.070 1.00 82.38 235 MET A N 1
ATOM 1846 C CA . MET A 1 235 ? -3.383 13.314 6.547 1.00 82.38 235 MET A CA 1
ATOM 1847 C C . MET A 1 235 ? -3.587 12.405 7.769 1.00 82.38 235 MET A C 1
ATOM 1849 O O . MET A 1 235 ? -4.167 12.848 8.758 1.00 82.38 235 MET A O 1
ATOM 1853 N N . GLY A 1 236 ? -3.092 11.164 7.734 1.00 80.88 236 GLY A N 1
ATOM 1854 C CA . GLY A 1 236 ? -3.276 10.178 8.803 1.00 80.88 236 GLY A CA 1
ATOM 1855 C C . GLY A 1 236 ? -2.588 10.553 10.117 1.00 80.88 236 GLY A C 1
ATOM 1856 O O . GLY A 1 236 ? -3.106 10.261 11.195 1.00 80.88 236 GLY A O 1
ATOM 1857 N N . LEU A 1 237 ? -1.448 11.246 10.041 1.00 83.44 237 LEU A N 1
ATOM 1858 C CA . LEU A 1 237 ? -0.716 11.745 11.209 1.00 83.44 237 LEU A CA 1
ATOM 1859 C C . LEU A 1 237 ? -1.061 13.201 11.573 1.00 83.44 237 LEU A C 1
ATOM 1861 O O . LEU A 1 237 ? -0.535 13.718 12.559 1.00 83.44 237 LEU A O 1
ATOM 1865 N N . GLY A 1 238 ? -1.925 13.870 10.800 1.00 82.69 238 GLY A N 1
ATOM 1866 C CA . GLY A 1 238 ? -2.271 15.283 10.993 1.00 82.69 238 GLY A CA 1
ATOM 1867 C C . GLY A 1 238 ? -1.100 16.252 10.768 1.00 82.69 238 GLY A C 1
ATOM 1868 O O . GLY A 1 238 ? -1.050 17.312 11.398 1.00 82.69 238 GLY A O 1
ATOM 1869 N N . LEU A 1 239 ? -0.152 15.874 9.909 1.00 86.12 239 LEU A N 1
ATOM 1870 C CA . LEU A 1 239 ? 1.059 16.624 9.572 1.00 86.12 239 LEU A CA 1
ATOM 1871 C C . LEU A 1 239 ? 0.887 17.411 8.272 1.00 86.12 239 LEU A C 1
ATOM 1873 O O . LEU A 1 239 ? 0.094 17.051 7.400 1.00 86.12 239 LEU A O 1
ATOM 1877 N N . ASP A 1 240 ? 1.678 18.471 8.124 1.00 86.44 240 ASP A N 1
ATOM 1878 C CA . ASP A 1 240 ? 1.731 19.227 6.881 1.00 86.44 240 ASP A CA 1
ATOM 1879 C C . ASP A 1 240 ? 2.459 18.429 5.781 1.00 86.44 240 ASP A C 1
ATOM 1881 O O . ASP A 1 240 ? 3.449 17.735 6.027 1.00 86.44 240 ASP A O 1
ATOM 1885 N N . TRP A 1 241 ? 1.957 18.505 4.547 1.00 87.62 241 TRP A N 1
ATOM 1886 C CA . TRP A 1 241 ? 2.498 17.706 3.442 1.00 87.62 241 TRP A CA 1
ATOM 1887 C C . TRP A 1 241 ? 3.892 18.148 3.011 1.00 87.62 241 TRP A C 1
ATOM 1889 O O . TRP A 1 241 ? 4.645 17.317 2.511 1.00 87.62 241 TRP A O 1
ATOM 1899 N N . TYR A 1 242 ? 4.251 19.414 3.230 1.00 87.75 242 TYR A N 1
ATOM 1900 C CA . TYR A 1 242 ? 5.574 19.926 2.893 1.00 87.75 242 TYR A CA 1
ATOM 1901 C C . TYR A 1 242 ? 6.645 19.307 3.800 1.00 87.75 242 TYR A C 1
ATOM 1903 O O . TYR A 1 242 ? 7.610 18.732 3.309 1.00 87.75 242 TYR A O 1
ATOM 1911 N N . GLY A 1 243 ? 6.449 19.316 5.118 1.00 89.00 243 GLY A N 1
ATOM 1912 C CA . GLY A 1 243 ? 7.356 18.697 6.079 1.00 89.00 243 GLY A CA 1
ATOM 1913 C C . GLY A 1 243 ? 7.481 17.186 5.879 1.00 89.00 243 GLY A C 1
ATOM 1914 O O . GLY A 1 243 ? 8.591 16.652 5.919 1.00 89.00 243 GLY A O 1
ATOM 1915 N N . VAL A 1 244 ? 6.373 16.494 5.582 1.00 91.44 244 VAL A N 1
ATOM 1916 C CA . VAL A 1 244 ? 6.413 15.069 5.207 1.00 91.44 244 VAL A CA 1
ATOM 1917 C C . VAL A 1 244 ? 7.213 14.876 3.914 1.00 91.44 244 VAL A C 1
ATOM 1919 O O . VAL A 1 244 ? 8.101 14.027 3.883 1.00 91.44 244 VAL A O 1
ATOM 1922 N N . GLN A 1 245 ? 6.970 15.683 2.877 1.00 92.12 245 GLN A N 1
ATOM 1923 C CA . GLN A 1 245 ? 7.723 15.634 1.620 1.00 92.12 245 GLN A CA 1
ATOM 1924 C C . GLN A 1 245 ? 9.227 15.819 1.849 1.00 92.12 245 GLN A C 1
ATOM 1926 O O . GLN A 1 245 ? 9.998 15.040 1.301 1.00 92.12 245 GLN A O 1
ATOM 1931 N N . GLN A 1 246 ? 9.656 16.785 2.670 1.00 91.50 246 GLN A N 1
ATOM 1932 C CA . GLN A 1 246 ? 11.081 17.016 2.948 1.00 91.50 246 GLN A CA 1
ATOM 1933 C C . GLN A 1 246 ? 11.755 15.789 3.576 1.00 91.50 246 GLN A C 1
ATOM 1935 O O . GLN A 1 246 ? 12.859 15.413 3.184 1.00 91.50 246 GLN A O 1
ATOM 1940 N N . ILE A 1 247 ? 11.072 15.119 4.508 1.00 93.56 247 ILE A N 1
ATOM 1941 C CA . ILE A 1 247 ? 11.585 13.889 5.124 1.00 93.56 247 ILE A CA 1
ATOM 1942 C C . ILE A 1 247 ? 11.690 12.769 4.079 1.00 93.56 247 ILE A C 1
ATOM 1944 O O . ILE A 1 247 ? 12.728 12.115 3.986 1.00 93.56 247 ILE A O 1
ATOM 1948 N N . TYR A 1 248 ? 10.652 12.565 3.260 1.00 93.44 248 TYR A N 1
ATOM 1949 C CA . TYR A 1 248 ? 10.684 11.572 2.180 1.00 93.44 248 TYR A CA 1
ATOM 1950 C C . TYR A 1 248 ? 11.801 11.863 1.170 1.00 93.44 248 TYR A C 1
ATOM 1952 O O . TYR A 1 248 ? 12.557 10.962 0.823 1.00 93.44 248 TYR A O 1
ATOM 1960 N N . GLN A 1 249 ? 11.950 13.118 0.753 1.00 94.06 249 GLN A N 1
ATOM 1961 C CA . GLN A 1 249 ? 12.986 13.582 -0.166 1.00 94.06 249 GLN A CA 1
ATOM 1962 C C . GLN A 1 249 ? 14.396 13.285 0.361 1.00 94.06 249 GLN A C 1
ATOM 1964 O O . GLN A 1 249 ? 15.251 12.813 -0.389 1.00 94.06 249 GLN A O 1
ATOM 1969 N N . GLN A 1 250 ? 14.636 13.508 1.656 1.00 94.81 250 GLN A N 1
ATOM 1970 C CA . GLN A 1 250 ? 15.905 13.169 2.297 1.00 94.81 250 GLN A CA 1
ATOM 1971 C C . GLN A 1 250 ? 16.171 11.656 2.262 1.00 94.81 250 GLN A C 1
ATOM 1973 O O . GLN A 1 250 ? 17.267 11.240 1.894 1.00 94.81 250 GLN A O 1
ATOM 1978 N N . GLN A 1 251 ? 15.173 10.825 2.582 1.00 95.19 251 GLN A N 1
ATOM 1979 C CA . GLN A 1 251 ? 15.329 9.365 2.541 1.00 95.19 251 GLN A CA 1
ATOM 1980 C C . GLN A 1 251 ? 15.544 8.840 1.116 1.00 95.19 251 GLN A C 1
ATOM 1982 O O . GLN A 1 251 ? 16.368 7.953 0.907 1.00 95.19 251 GLN A O 1
ATOM 1987 N N . VAL A 1 252 ? 14.871 9.418 0.116 1.00 95.06 252 VAL A N 1
ATOM 1988 C CA . VAL A 1 252 ? 15.105 9.079 -1.297 1.00 95.06 252 VAL A CA 1
ATOM 1989 C C . VAL A 1 252 ? 16.539 9.408 -1.703 1.00 95.06 252 VAL A C 1
ATOM 1991 O O . VAL A 1 252 ? 17.201 8.574 -2.317 1.00 95.06 252 VAL A O 1
ATOM 1994 N N . ASN A 1 253 ? 17.056 10.576 -1.315 1.00 95.00 253 ASN A N 1
ATOM 1995 C CA . ASN A 1 253 ? 18.438 10.965 -1.611 1.00 95.00 253 ASN A CA 1
ATOM 1996 C C . ASN A 1 253 ? 19.474 10.029 -0.967 1.00 95.00 253 ASN A C 1
ATOM 1998 O O . ASN A 1 253 ? 20.554 9.848 -1.531 1.00 95.00 253 ASN A O 1
ATOM 2002 N N . ASN A 1 254 ? 19.118 9.388 0.148 1.00 92.81 254 ASN A N 1
ATOM 2003 C CA . ASN A 1 254 ? 19.946 8.395 0.830 1.00 92.81 254 ASN A CA 1
ATOM 2004 C C . ASN A 1 254 ? 19.838 6.975 0.235 1.00 92.81 254 ASN A C 1
ATOM 2006 O O . ASN A 1 254 ? 20.630 6.111 0.607 1.00 92.81 254 ASN A O 1
ATOM 2010 N N . SER A 1 255 ? 18.897 6.701 -0.682 1.00 88.75 255 SER A N 1
ATOM 2011 C CA . SER A 1 255 ? 18.776 5.382 -1.331 1.00 88.75 255 SER A CA 1
ATOM 2012 C C . SER A 1 255 ? 20.044 5.043 -2.110 1.00 88.75 255 SER A C 1
ATOM 2014 O O . SER A 1 255 ? 20.526 5.855 -2.902 1.00 88.75 255 SER A O 1
ATOM 2016 N N . GLY A 1 256 ? 20.563 3.824 -1.939 1.00 89.12 256 GLY A N 1
ATOM 2017 C CA . GLY A 1 256 ? 21.747 3.340 -2.657 1.00 89.12 256 GLY A CA 1
ATOM 2018 C C . GLY A 1 256 ? 21.516 3.081 -4.150 1.00 89.12 256 GLY A C 1
ATOM 2019 O O . GLY A 1 256 ? 22.478 2.984 -4.907 1.00 89.12 256 GLY A O 1
ATOM 2020 N N . ASN A 1 257 ? 20.260 2.997 -4.602 1.00 91.56 257 ASN A N 1
ATOM 2021 C CA . ASN A 1 257 ? 19.931 2.704 -5.992 1.00 91.56 257 ASN A CA 1
ATOM 2022 C C . ASN A 1 257 ? 19.690 3.998 -6.790 1.00 91.56 257 ASN A C 1
ATOM 2024 O O . ASN A 1 257 ? 18.696 4.698 -6.592 1.00 91.56 257 ASN A O 1
ATOM 2028 N N . ALA A 1 258 ? 20.594 4.307 -7.724 1.00 93.19 258 ALA A N 1
ATOM 2029 C CA . ALA A 1 258 ? 20.543 5.539 -8.516 1.00 93.19 258 ALA A CA 1
ATOM 2030 C C . ALA A 1 258 ? 19.277 5.658 -9.387 1.00 93.19 258 ALA A C 1
ATOM 2032 O O . ALA A 1 258 ? 18.753 6.758 -9.580 1.00 93.19 258 ALA A O 1
ATOM 2033 N N . GLU A 1 259 ? 18.762 4.533 -9.886 1.00 93.06 259 GLU A N 1
ATOM 2034 C CA . GLU A 1 259 ? 17.581 4.484 -10.750 1.00 93.06 259 GLU A CA 1
ATOM 2035 C C . GLU A 1 259 ? 16.313 4.816 -9.963 1.00 93.06 259 GLU A C 1
ATOM 2037 O O . GLU A 1 259 ? 15.516 5.657 -10.385 1.00 93.06 259 GLU A O 1
ATOM 2042 N N . ILE A 1 260 ? 16.173 4.222 -8.777 1.00 92.56 260 ILE A N 1
ATOM 2043 C CA . ILE A 1 260 ? 15.079 4.510 -7.849 1.00 92.56 260 ILE A CA 1
ATOM 2044 C C . ILE A 1 260 ? 15.163 5.937 -7.342 1.00 92.56 260 ILE A C 1
ATOM 2046 O O . ILE A 1 260 ? 14.162 6.648 -7.403 1.00 92.56 260 ILE A O 1
ATOM 2050 N N . ARG A 1 261 ? 16.346 6.382 -6.904 1.00 95.19 261 ARG A N 1
ATOM 2051 C CA . ARG A 1 261 ? 16.561 7.760 -6.452 1.00 95.19 261 ARG A CA 1
ATOM 2052 C C . ARG A 1 261 ? 16.081 8.756 -7.502 1.00 95.19 261 ARG A C 1
ATOM 2054 O O . ARG A 1 261 ? 15.309 9.656 -7.186 1.00 95.19 261 ARG A O 1
ATOM 2061 N N . LYS A 1 262 ? 16.487 8.561 -8.760 1.00 95.50 262 LYS A N 1
ATOM 2062 C CA . LYS A 1 262 ? 16.075 9.426 -9.865 1.00 95.50 262 LYS A CA 1
ATOM 2063 C C . LYS A 1 262 ? 14.566 9.382 -10.094 1.00 95.50 262 LYS A C 1
ATOM 2065 O O . LYS A 1 262 ? 13.929 10.428 -10.073 1.00 95.50 262 LYS A O 1
ATOM 2070 N N . VAL A 1 263 ? 13.979 8.193 -10.261 1.00 95.94 263 VAL A N 1
ATOM 2071 C CA . VAL A 1 263 ? 12.533 8.073 -10.517 1.00 95.94 263 VAL A CA 1
ATOM 2072 C C . VAL A 1 263 ? 11.701 8.662 -9.382 1.00 95.94 263 VAL A C 1
ATOM 2074 O O . VAL A 1 263 ? 10.741 9.376 -9.654 1.00 95.94 263 VAL A O 1
ATOM 2077 N N . LEU A 1 264 ? 12.048 8.385 -8.126 1.00 94.25 264 LEU A N 1
ATOM 2078 C CA . LEU A 1 264 ? 11.301 8.896 -6.982 1.00 94.25 264 LEU A CA 1
ATOM 2079 C C . LEU A 1 264 ? 11.423 10.416 -6.868 1.00 94.25 264 LEU A C 1
ATOM 2081 O O . LEU A 1 264 ? 10.396 11.065 -6.700 1.00 94.25 264 LEU A O 1
ATOM 2085 N N . ASN A 1 265 ? 12.617 10.990 -7.044 1.00 94.12 265 ASN A N 1
ATOM 2086 C CA . ASN A 1 265 ? 12.799 12.446 -7.071 1.00 94.12 265 ASN A CA 1
ATOM 2087 C C . ASN A 1 265 ? 11.974 13.110 -8.173 1.00 94.12 265 ASN A C 1
ATOM 2089 O O . ASN A 1 265 ? 11.340 14.132 -7.934 1.00 94.12 265 ASN A O 1
ATOM 2093 N N . ASP A 1 266 ? 11.912 12.491 -9.350 1.00 93.94 266 ASP A N 1
ATOM 2094 C CA . ASP A 1 266 ? 11.136 13.012 -10.472 1.00 93.94 266 ASP A CA 1
ATOM 2095 C C . ASP A 1 266 ? 9.610 12.895 -10.270 1.00 93.94 266 ASP A C 1
ATOM 2097 O O . ASP A 1 266 ? 8.840 13.553 -10.970 1.00 93.94 266 ASP A O 1
ATOM 2101 N N . LEU A 1 267 ? 9.156 12.009 -9.376 1.00 93.44 267 LEU A N 1
ATOM 2102 C CA . LEU A 1 267 ? 7.737 11.768 -9.084 1.00 93.44 267 LEU A CA 1
ATOM 2103 C C . LEU A 1 267 ? 7.262 12.431 -7.787 1.00 93.44 267 LEU A C 1
ATOM 2105 O O . LEU A 1 267 ? 6.049 12.494 -7.547 1.00 93.44 267 LEU A O 1
ATOM 2109 N N . LEU A 1 268 ? 8.184 12.885 -6.937 1.00 91.06 268 LEU A N 1
ATOM 2110 C CA . LEU A 1 268 ? 7.849 13.588 -5.710 1.00 91.06 268 LEU A CA 1
ATOM 2111 C C . LEU A 1 268 ? 7.096 14.885 -6.059 1.00 91.06 268 LEU A C 1
ATOM 2113 O O . LEU A 1 268 ? 7.536 15.656 -6.913 1.00 91.06 268 LEU A O 1
ATOM 2117 N N . PRO A 1 269 ? 5.930 15.134 -5.439 1.00 87.81 269 PRO A N 1
ATOM 2118 C CA . PRO A 1 269 ? 5.178 16.356 -5.678 1.00 87.81 269 PRO A CA 1
ATOM 2119 C C . PRO A 1 269 ? 5.964 17.563 -5.167 1.00 87.81 269 PRO A C 1
ATOM 2121 O O . PRO A 1 269 ? 6.706 17.449 -4.198 1.00 87.81 269 PRO A O 1
ATOM 2124 N N . ASN A 1 270 ? 5.737 18.733 -5.763 1.00 83.19 270 ASN A N 1
ATOM 2125 C CA . ASN A 1 270 ? 6.219 19.996 -5.218 1.00 83.19 270 ASN A CA 1
ATOM 2126 C C . ASN A 1 270 ? 5.080 20.711 -4.472 1.00 83.19 270 ASN A C 1
ATOM 2128 O O . ASN A 1 270 ? 4.265 21.407 -5.085 1.00 83.19 270 ASN A O 1
ATOM 2132 N N . PHE A 1 271 ? 4.956 20.487 -3.161 1.00 81.25 271 PHE A N 1
ATOM 2133 C CA . PHE A 1 271 ? 3.973 21.200 -2.347 1.00 81.25 271 PHE A CA 1
ATOM 2134 C C . PHE A 1 271 ? 4.504 22.596 -1.990 1.00 81.25 271 PHE A C 1
ATOM 2136 O O . PHE A 1 271 ? 5.308 22.749 -1.079 1.00 81.25 271 PHE A O 1
ATOM 2143 N N . ASN A 1 272 ? 4.035 23.625 -2.705 1.00 66.81 272 ASN A N 1
ATOM 2144 C CA . ASN A 1 272 ? 4.598 24.982 -2.636 1.00 66.81 272 ASN A CA 1
ATOM 2145 C C . ASN A 1 272 ? 4.297 25.788 -1.366 1.00 66.81 272 ASN A C 1
ATOM 2147 O O . ASN A 1 272 ? 4.800 26.897 -1.258 1.00 66.81 272 ASN A O 1
ATOM 2151 N N . GLN A 1 273 ? 3.503 25.296 -0.415 1.00 58.53 273 GLN A N 1
ATOM 2152 C CA . GLN A 1 273 ? 3.281 25.969 0.868 1.00 58.53 273 GLN A CA 1
ATOM 2153 C C . GLN A 1 273 ? 2.472 25.069 1.805 1.00 58.53 273 GLN A C 1
ATOM 2155 O O . GLN A 1 273 ? 1.412 24.557 1.453 1.00 58.53 273 GLN A O 1
ATOM 2160 N N . GLY A 1 274 ? 2.946 24.946 3.037 1.00 51.69 274 GLY A N 1
ATOM 2161 C CA . GLY A 1 274 ? 2.149 24.593 4.203 1.00 51.69 274 GLY A CA 1
ATOM 2162 C C . GLY A 1 274 ? 2.696 25.415 5.359 1.00 51.69 274 GLY A C 1
ATOM 2163 O O . GLY A 1 274 ? 3.911 25.571 5.460 1.00 51.69 274 GLY A O 1
ATOM 2164 N N . ARG A 1 275 ? 1.840 25.988 6.218 1.00 52.03 275 ARG A N 1
ATOM 2165 C CA . ARG A 1 275 ? 2.339 26.542 7.487 1.00 52.03 275 ARG A CA 1
ATOM 2166 C C . ARG A 1 275 ? 3.073 25.391 8.180 1.00 52.03 275 ARG A C 1
ATOM 2168 O O . ARG A 1 275 ? 2.401 24.387 8.427 1.00 52.03 275 ARG A O 1
ATOM 2175 N N . PRO A 1 276 ? 4.386 25.483 8.462 1.00 54.03 276 PRO A N 1
ATOM 2176 C CA . PRO A 1 276 ? 5.094 24.400 9.116 1.00 54.03 276 PRO A CA 1
ATOM 2177 C C . PRO A 1 276 ? 4.497 24.257 10.512 1.00 54.03 276 PRO A C 1
ATOM 2179 O O . PRO A 1 276 ? 4.851 24.975 11.446 1.00 54.03 276 PRO A O 1
ATOM 2182 N N . ARG A 1 277 ? 3.540 23.340 10.670 1.00 63.81 277 ARG A N 1
ATOM 2183 C CA . ARG A 1 277 ? 3.265 22.807 11.993 1.00 63.81 277 ARG A CA 1
ATOM 2184 C C . ARG A 1 277 ? 4.532 22.069 12.358 1.00 63.81 277 ARG A C 1
ATOM 2186 O O . ARG A 1 277 ? 4.976 21.196 11.622 1.00 63.81 277 ARG A O 1
ATOM 2193 N N . ARG A 1 278 ? 5.154 22.480 13.457 1.00 71.56 278 ARG A N 1
ATOM 2194 C CA . ARG A 1 278 ? 6.420 21.906 13.895 1.00 71.56 278 ARG A CA 1
ATOM 2195 C C . ARG A 1 278 ? 6.238 20.393 14.054 1.00 71.56 278 ARG A C 1
ATOM 2197 O O . ARG A 1 278 ? 5.565 19.948 14.979 1.00 71.56 278 ARG A O 1
ATOM 2204 N N . ILE A 1 279 ? 6.813 19.620 13.132 1.00 86.00 279 ILE A N 1
ATOM 2205 C CA . ILE A 1 279 ? 6.868 18.163 13.234 1.00 86.00 279 ILE A CA 1
ATOM 2206 C C . ILE A 1 279 ? 7.764 17.847 14.431 1.00 86.00 279 ILE A C 1
ATOM 2208 O O . ILE A 1 279 ? 8.930 18.245 14.468 1.00 86.00 279 ILE A O 1
ATOM 2212 N N . THR A 1 280 ? 7.215 17.160 15.427 1.00 90.06 280 THR A N 1
ATOM 2213 C CA . THR A 1 280 ? 7.980 16.726 16.605 1.00 90.06 280 THR A CA 1
ATOM 2214 C C . THR A 1 280 ? 9.018 15.666 16.222 1.00 90.06 280 THR A C 1
ATOM 2216 O O . THR A 1 280 ? 8.861 14.971 15.218 1.00 90.06 280 THR A O 1
ATOM 2219 N N . ASN A 1 281 ? 10.051 15.464 17.046 1.00 91.44 281 ASN A N 1
ATOM 2220 C CA . ASN A 1 281 ? 11.062 14.426 16.792 1.00 91.44 281 ASN A CA 1
ATOM 2221 C C . ASN A 1 281 ? 10.445 13.020 16.685 1.00 91.44 281 ASN 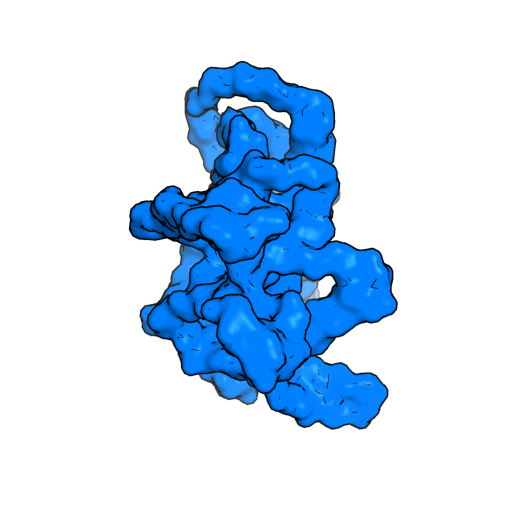A C 1
ATOM 2223 O O . ASN A 1 281 ? 10.839 12.232 15.827 1.00 91.44 281 ASN A O 1
ATOM 2227 N N . ALA A 1 282 ? 9.425 12.722 17.497 1.00 89.38 282 ALA A N 1
ATOM 2228 C CA . ALA A 1 282 ? 8.710 11.448 17.441 1.00 89.38 282 ALA A CA 1
ATOM 2229 C C . ALA A 1 282 ? 7.959 11.259 16.109 1.00 89.38 282 ALA A C 1
ATOM 2231 O O . ALA A 1 282 ? 8.046 10.197 15.491 1.00 89.38 282 ALA A O 1
ATOM 2232 N N . GLN A 1 283 ? 7.258 12.297 15.638 1.00 90.56 283 GLN A N 1
ATOM 2233 C CA . GLN A 1 283 ? 6.570 12.275 14.343 1.00 90.56 283 GLN A CA 1
ATOM 2234 C C . GLN A 1 283 ? 7.563 12.174 13.183 1.00 90.56 283 GLN A C 1
ATOM 2236 O O . GLN A 1 283 ? 7.352 11.368 12.281 1.00 90.56 283 GLN A O 1
ATOM 2241 N N . ARG A 1 284 ? 8.674 12.917 13.235 1.00 93.00 284 ARG A N 1
ATOM 2242 C CA . ARG A 1 284 ? 9.759 12.823 12.251 1.00 93.00 284 ARG A CA 1
ATOM 2243 C C . ARG A 1 284 ? 10.281 11.390 12.150 1.00 93.00 284 ARG A C 1
ATOM 2245 O O . ARG A 1 284 ? 10.276 10.834 11.058 1.00 93.00 284 ARG A O 1
ATOM 2252 N N . GLY A 1 285 ? 10.613 10.761 13.279 1.00 93.44 285 GLY A N 1
ATOM 2253 C CA . GLY A 1 285 ? 11.099 9.379 13.294 1.00 93.44 285 GLY A CA 1
ATOM 2254 C C . GLY A 1 285 ? 10.084 8.360 12.755 1.00 93.44 285 GLY A C 1
ATOM 2255 O O . GLY A 1 285 ? 10.474 7.361 12.150 1.00 93.44 285 GLY A O 1
ATOM 2256 N N . LEU A 1 286 ? 8.774 8.586 12.932 1.00 91.56 286 LEU A N 1
ATOM 2257 C CA . LEU A 1 286 ? 7.736 7.759 12.296 1.00 91.56 286 LEU A CA 1
ATOM 2258 C C . LEU A 1 286 ? 7.757 7.914 10.770 1.00 91.56 286 LEU A C 1
ATOM 2260 O O . LEU A 1 286 ? 7.766 6.907 10.061 1.00 91.56 286 LEU A O 1
ATOM 2264 N N . VAL A 1 287 ? 7.794 9.155 10.278 1.00 93.69 287 VAL A N 1
ATOM 2265 C CA . VAL A 1 287 ? 7.812 9.457 8.840 1.00 93.69 287 VAL A CA 1
ATOM 2266 C C . VAL A 1 287 ? 9.083 8.915 8.181 1.00 93.69 287 VAL A C 1
ATOM 2268 O O . VAL A 1 287 ? 8.988 8.290 7.129 1.00 93.69 287 VAL A O 1
ATOM 2271 N N . GLU A 1 288 ? 10.249 9.056 8.817 1.00 95.19 288 GLU A N 1
ATOM 2272 C CA . GLU A 1 288 ? 11.524 8.505 8.333 1.00 95.19 288 GLU A CA 1
ATOM 2273 C C . GLU A 1 288 ? 11.455 6.984 8.164 1.00 95.19 288 GLU A C 1
ATOM 2275 O O . GLU A 1 288 ? 11.790 6.462 7.101 1.00 95.19 288 GLU A O 1
ATOM 2280 N N . ARG A 1 289 ? 10.939 6.261 9.168 1.00 94.12 289 ARG A N 1
ATOM 2281 C CA . ARG A 1 289 ? 10.775 4.801 9.077 1.00 94.12 289 ARG A CA 1
ATOM 2282 C C . ARG A 1 289 ? 9.797 4.387 7.982 1.00 94.12 289 ARG A C 1
ATOM 2284 O O . ARG A 1 289 ? 10.050 3.390 7.304 1.00 94.12 289 ARG A O 1
ATOM 2291 N N . MET A 1 290 ? 8.689 5.116 7.813 1.00 92.69 290 MET A N 1
ATOM 2292 C CA . MET A 1 290 ? 7.731 4.862 6.729 1.00 92.69 290 MET A CA 1
ATOM 2293 C C . MET A 1 290 ? 8.376 5.079 5.359 1.00 92.69 290 MET A C 1
ATOM 2295 O O . MET A 1 290 ? 8.238 4.221 4.486 1.00 92.69 290 MET A O 1
ATOM 2299 N N . ALA A 1 291 ? 9.108 6.180 5.190 1.00 93.69 291 ALA A N 1
ATOM 2300 C CA . ALA A 1 291 ? 9.791 6.520 3.950 1.00 93.69 291 ALA A CA 1
ATOM 2301 C C . ALA A 1 291 ? 10.855 5.481 3.593 1.00 93.69 291 ALA A C 1
ATOM 2303 O O . ALA A 1 291 ? 10.768 4.869 2.528 1.00 93.69 291 ALA A O 1
ATOM 2304 N N . GLN A 1 292 ? 11.777 5.192 4.516 1.00 94.50 292 GLN A N 1
ATOM 2305 C CA . GLN A 1 292 ? 12.829 4.197 4.310 1.00 94.50 292 GLN A CA 1
ATOM 2306 C C . GLN A 1 292 ? 12.246 2.825 3.959 1.00 94.50 292 GLN A C 1
ATOM 2308 O O . GLN A 1 292 ? 12.642 2.204 2.976 1.00 94.50 292 GLN A O 1
ATOM 2313 N N . SER A 1 293 ? 11.254 2.362 4.723 1.00 92.69 293 SER A N 1
ATOM 2314 C CA . SER A 1 293 ? 10.650 1.049 4.482 1.00 92.69 293 SER A CA 1
ATOM 2315 C C . SER A 1 293 ? 9.907 0.990 3.143 1.00 92.69 293 SER A C 1
ATOM 2317 O O . SER A 1 293 ? 9.899 -0.055 2.494 1.00 92.69 293 SER A O 1
ATOM 2319 N N . THR A 1 294 ? 9.290 2.095 2.713 1.00 91.25 294 THR A N 1
ATOM 2320 C CA . THR A 1 294 ? 8.620 2.170 1.408 1.00 91.25 294 THR A CA 1
ATOM 2321 C C . THR A 1 294 ? 9.626 2.117 0.262 1.00 91.25 294 THR A C 1
ATOM 2323 O O . THR A 1 294 ? 9.425 1.359 -0.684 1.00 91.25 294 THR A O 1
ATOM 2326 N N . ILE A 1 295 ? 10.734 2.853 0.365 1.00 92.75 295 ILE A N 1
ATOM 2327 C CA . ILE A 1 295 ? 11.812 2.834 -0.631 1.00 92.75 295 ILE A CA 1
ATOM 2328 C C . ILE A 1 295 ? 12.391 1.421 -0.753 1.00 92.75 295 ILE A C 1
ATOM 2330 O O . ILE A 1 295 ? 12.413 0.864 -1.847 1.00 92.75 295 ILE A O 1
ATOM 2334 N N . THR A 1 296 ? 12.730 0.785 0.372 1.00 93.06 296 THR A N 1
ATOM 2335 C CA . THR A 1 296 ? 13.229 -0.598 0.392 1.00 93.06 296 THR A CA 1
ATOM 2336 C C . THR A 1 296 ? 12.216 -1.596 -0.182 1.00 93.06 296 THR A C 1
ATOM 2338 O O . THR A 1 296 ? 12.584 -2.580 -0.825 1.00 93.06 296 THR A O 1
ATOM 2341 N N . ALA A 1 297 ? 10.916 -1.362 0.009 1.00 91.00 297 ALA A N 1
ATOM 2342 C CA . ALA A 1 297 ? 9.889 -2.189 -0.611 1.00 91.00 297 AL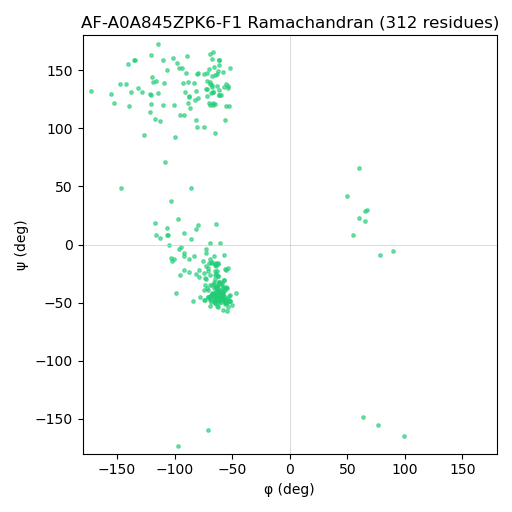A A CA 1
ATOM 2343 C C . ALA A 1 297 ? 9.892 -2.068 -2.136 1.00 91.00 297 ALA A C 1
ATOM 2345 O O . ALA A 1 297 ? 9.822 -3.096 -2.803 1.00 91.00 297 ALA A O 1
ATOM 2346 N N . ILE A 1 298 ? 10.008 -0.857 -2.678 1.00 91.75 298 ILE A N 1
ATOM 2347 C CA . ILE A 1 298 ? 10.107 -0.626 -4.125 1.00 91.75 298 ILE A CA 1
ATOM 2348 C C . ILE A 1 298 ? 11.396 -1.256 -4.674 1.00 91.75 298 ILE A C 1
ATOM 2350 O O . ILE A 1 298 ? 11.341 -1.986 -5.661 1.00 91.75 298 ILE A O 1
ATOM 2354 N N . GLU A 1 299 ? 12.527 -1.061 -3.989 1.00 92.81 299 GLU A N 1
ATOM 2355 C CA . GLU A 1 299 ? 13.821 -1.68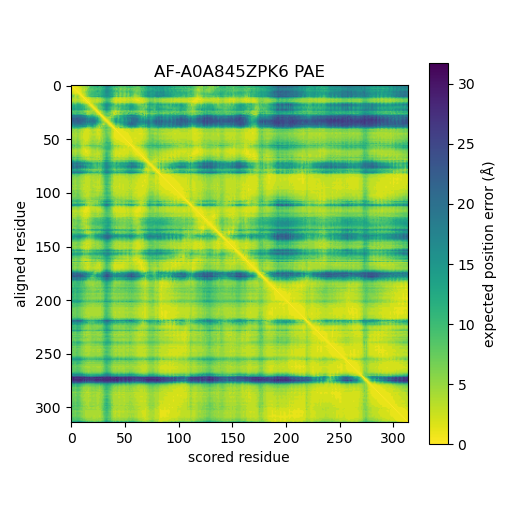1 -4.320 1.00 92.81 299 GLU A CA 1
ATOM 2356 C C . GLU A 1 299 ? 13.710 -3.203 -4.451 1.00 92.81 299 GLU A C 1
ATOM 2358 O O . GL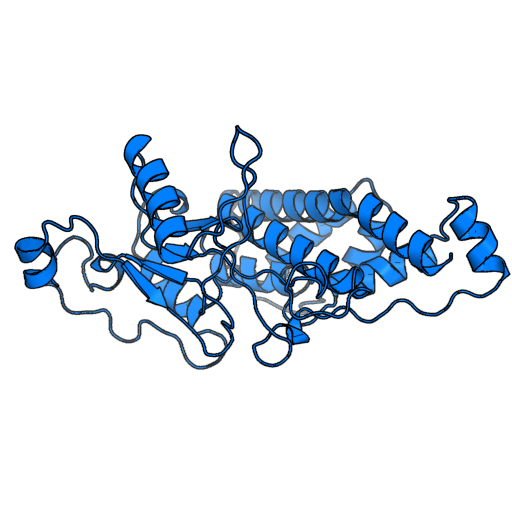U A 1 299 ? 14.191 -3.783 -5.423 1.00 92.81 299 GLU A O 1
ATOM 2363 N N . SER A 1 300 ? 12.998 -3.855 -3.527 1.00 94.00 300 SER A N 1
ATOM 2364 C CA . SER A 1 300 ? 12.852 -5.317 -3.528 1.00 94.00 300 SER A CA 1
ATOM 2365 C C . SER A 1 300 ? 12.073 -5.898 -4.717 1.00 94.00 300 SER A C 1
ATOM 2367 O O . SER A 1 300 ? 12.054 -7.114 -4.881 1.00 94.00 300 SER A O 1
ATOM 2369 N N . PHE A 1 301 ? 11.426 -5.056 -5.527 1.00 94.88 301 PHE A N 1
ATOM 2370 C CA . PHE A 1 301 ? 10.662 -5.466 -6.706 1.00 94.88 301 PHE A CA 1
ATOM 2371 C C . PHE A 1 301 ? 11.372 -5.166 -8.032 1.00 94.88 301 PHE A C 1
ATOM 2373 O O . PHE A 1 301 ? 10.843 -5.506 -9.090 1.00 94.88 301 PHE A O 1
ATOM 2380 N N . LEU A 1 302 ? 12.573 -4.575 -8.001 1.00 94.38 302 LEU A N 1
ATOM 2381 C CA . LEU A 1 302 ? 13.330 -4.289 -9.223 1.00 94.38 302 LEU A CA 1
ATOM 2382 C C . LEU A 1 302 ? 13.640 -5.553 -10.024 1.00 94.38 302 LEU A C 1
ATOM 2384 O O . LEU A 1 302 ? 13.424 -5.564 -11.228 1.00 94.38 302 LEU A O 1
ATOM 2388 N N . ALA A 1 303 ? 14.058 -6.633 -9.363 1.00 95.31 303 ALA A N 1
ATOM 2389 C CA . ALA A 1 303 ? 14.353 -7.889 -10.048 1.00 95.31 303 ALA A CA 1
ATOM 2390 C C . ALA A 1 303 ? 13.121 -8.454 -10.783 1.00 95.31 303 ALA A C 1
ATOM 2392 O O . ALA A 1 303 ? 13.242 -8.946 -11.902 1.00 95.31 303 ALA A O 1
ATOM 2393 N N . GLU A 1 304 ? 11.927 -8.352 -10.187 1.00 96.19 304 GLU A N 1
ATOM 2394 C CA . GLU A 1 304 ? 10.674 -8.772 -10.830 1.00 96.19 304 GLU A CA 1
ATOM 2395 C C . GLU A 1 304 ? 10.349 -7.873 -12.033 1.00 96.19 304 GLU A C 1
ATOM 2397 O O . GLU A 1 304 ? 10.024 -8.376 -13.107 1.00 96.19 304 GLU A O 1
ATOM 2402 N N . LEU A 1 305 ? 10.532 -6.554 -11.901 1.00 96.06 305 LEU A N 1
ATOM 2403 C CA . LEU A 1 305 ? 10.369 -5.604 -13.005 1.00 96.06 305 LEU A CA 1
ATOM 2404 C C . LEU A 1 305 ? 11.324 -5.896 -14.174 1.00 96.06 305 LEU A C 1
ATOM 2406 O O . LEU A 1 305 ? 10.914 -5.849 -15.333 1.00 96.06 305 LEU A O 1
ATOM 2410 N N . GLU A 1 306 ? 12.582 -6.223 -13.886 1.00 96.44 306 GLU A N 1
ATOM 2411 C CA . GLU A 1 306 ? 13.572 -6.605 -14.895 1.00 96.44 306 GLU A CA 1
ATOM 2412 C C . GLU A 1 306 ? 13.161 -7.879 -15.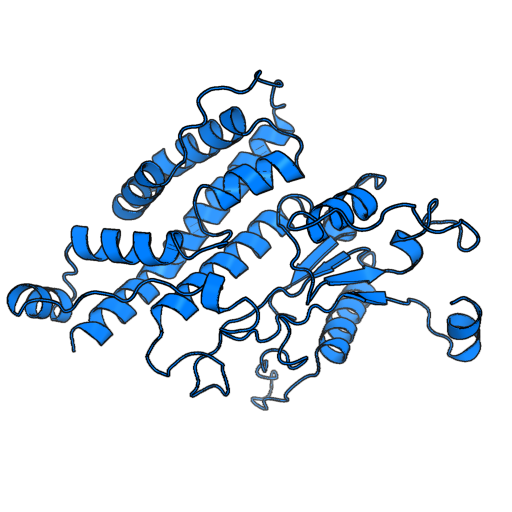641 1.00 96.44 306 GLU A C 1
ATOM 2414 O O . GLU A 1 306 ? 13.280 -7.930 -16.866 1.00 96.44 306 GLU A O 1
ATOM 2419 N N . GLN A 1 307 ? 12.611 -8.884 -14.946 1.00 96.06 307 GLN A N 1
ATOM 2420 C CA . GLN A 1 307 ? 12.086 -10.080 -15.615 1.00 96.06 307 GLN A CA 1
ATOM 2421 C C . GLN A 1 307 ? 10.911 -9.754 -16.539 1.00 96.06 307 GLN A C 1
ATOM 2423 O O . GLN A 1 307 ? 10.855 -10.289 -17.645 1.00 96.06 307 GLN A O 1
ATOM 2428 N N . ILE A 1 308 ? 10.009 -8.854 -16.136 1.00 95.19 308 ILE A N 1
ATOM 2429 C CA . ILE A 1 308 ? 8.886 -8.417 -16.981 1.00 95.19 308 ILE A CA 1
ATOM 2430 C C . ILE A 1 308 ? 9.404 -7.734 -18.256 1.00 95.19 308 ILE A C 1
ATOM 2432 O O . ILE A 1 308 ? 8.932 -8.032 -19.354 1.00 95.19 308 ILE A O 1
ATOM 2436 N N . ILE A 1 309 ? 10.408 -6.859 -18.134 1.00 96.56 309 ILE A N 1
ATOM 2437 C CA . ILE A 1 309 ? 11.054 -6.197 -19.281 1.00 96.56 309 ILE A CA 1
ATOM 2438 C C . ILE A 1 309 ? 11.662 -7.234 -20.234 1.00 96.56 309 ILE A C 1
ATOM 2440 O O . ILE A 1 309 ? 11.498 -7.136 -21.449 1.00 96.56 309 ILE A O 1
ATOM 2444 N N . ILE A 1 310 ? 12.341 -8.245 -19.692 1.00 96.00 310 ILE A N 1
ATOM 2445 C CA . ILE A 1 310 ? 13.005 -9.285 -20.485 1.00 96.00 310 ILE A CA 1
ATOM 2446 C C . ILE A 1 310 ? 11.990 -10.176 -21.191 1.00 96.00 310 ILE A C 1
ATOM 2448 O O . ILE A 1 310 ? 12.125 -10.397 -22.392 1.00 96.00 310 ILE A O 1
ATOM 2452 N N . LYS A 1 311 ? 10.942 -10.615 -20.488 1.00 93.88 311 LYS A N 1
ATOM 2453 C CA . LYS A 1 311 ? 9.836 -11.386 -21.068 1.00 93.88 311 LYS A CA 1
ATOM 2454 C C . LYS A 1 311 ? 9.152 -10.624 -22.204 1.00 93.88 311 LYS A C 1
ATOM 2456 O O . LYS A 1 311 ? 8.785 -11.224 -23.201 1.00 93.88 311 LYS A O 1
ATOM 2461 N N . LYS A 1 312 ? 9.019 -9.297 -22.091 1.00 93.31 312 LYS A N 1
ATOM 2462 C CA . LYS A 1 312 ? 8.457 -8.448 -23.155 1.00 93.31 312 LYS A CA 1
ATOM 2463 C C . LYS A 1 312 ? 9.379 -8.304 -24.378 1.00 93.31 312 LYS A C 1
ATOM 2465 O O . LYS A 1 312 ? 8.905 -7.937 -25.453 1.00 93.31 312 LYS A O 1
ATOM 2470 N N . ALA A 1 313 ? 10.684 -8.519 -24.213 1.00 93.00 313 ALA A N 1
ATOM 2471 C CA . ALA A 1 313 ? 11.665 -8.432 -25.295 1.00 93.00 313 ALA A CA 1
ATOM 2472 C C . ALA A 1 313 ? 11.842 -9.742 -26.080 1.00 93.00 313 ALA A C 1
ATOM 2474 O O . ALA A 1 313 ? 12.289 -9.667 -27.230 1.00 93.00 313 ALA A O 1
ATOM 2475 N N . GLN A 1 314 ? 11.518 -10.883 -25.457 1.00 92.44 314 GLN A N 1
ATOM 2476 C CA . GLN A 1 314 ? 11.434 -12.211 -26.080 1.00 92.44 314 GLN A CA 1
ATOM 2477 C C . GLN A 1 314 ? 10.297 -12.252 -27.105 1.00 92.44 314 GLN A C 1
ATOM 2479 O O . GLN A 1 314 ? 10.542 -12.814 -28.193 1.00 92.44 314 GLN A O 1
#

Foldseek 3Di:
DVCCCVVVVPPWDKDAFADPQFPAQWFDFDQDPVRDTDTDGLVRLVVVVQVVCVVVVFARAQKEFQAAAADDVVSVGAHDNLQLLLNLLRVLLLQLLQQLCQLPVLQHQRDRRGMMGTPLLQFPHSVDPPGDGDDQCADPPPCGSNSVSCSSQVPDDDRNSSHYHHHNSSHGGGHCVSCSQQSRFDDQDQDDPVQLVCLLVVNHDLVSLLVSLLSSQVRHPGCSQLVNNLVSLCSSVVADSQLLLVLLLVLLVVDPDPSSSVSSVVRHDDPPDDPHPPQDPSNSVSSNSSSNSSSVSSVVCSVVSSVSVNVSSD